Protein 6UI3 (pdb70)

Structure (mmCIF, N/CA/C/O backbone):
data_6UI3
#
_entry.id   6UI3
#
_cell.length_a   44.144
_cell.length_b   89.095
_cell.length_c   91.083
_cell.angle_alpha   90.000
_cell.angle_beta   90.000
_cell.angle_gamma   90.000
#
_symmetry.space_group_name_H-M   'P 21 21 21'
#
loop_
_entity.id
_entity.type
_entity.pdbx_description
1 polymer Cellulase
2 non-polymer 1,2-ETHANEDIOL
3 water water
#
loop_
_atom_site.group_PDB
_atom_site.id
_atom_site.type_symbol
_atom_site.label_atom_id
_atom_site.label_alt_id
_atom_site.label_comp_id
_atom_site.label_asym_id
_atom_site.label_entity_id
_atom_site.label_seq_id
_atom_site.pdbx_PDB_ins_code
_atom_site.Cartn_x
_atom_site.Cartn_y
_atom_site.Cartn_z
_atom_site.occupancy
_atom_site.B_iso_or_equiv
_atom_site.auth_seq_id
_atom_site.auth_comp_id
_atom_site.auth_asym_id
_atom_site.auth_atom_id
_atom_site.pdbx_PDB_model_num
ATOM 1 N N . ASP A 1 4 ? 47.54376 53.86940 0.42553 1.000 41.03123 4 ASP A N 1
ATOM 2 C CA . ASP A 1 4 ? 48.85608 53.35203 0.79473 1.000 39.81498 4 ASP A CA 1
ATOM 3 C C . ASP A 1 4 ? 48.79823 52.60629 2.13168 1.000 34.80034 4 ASP A C 1
ATOM 4 O O . ASP A 1 4 ? 49.45706 51.57862 2.30460 1.000 37.56225 4 ASP A O 1
ATOM 9 N N . TYR A 1 5 ? 48.00469 53.11738 3.07112 1.000 45.93796 5 TYR A N 1
ATOM 10 C CA . TYR A 1 5 ? 47.90120 52.48144 4.37816 1.000 36.17197 5 TYR A CA 1
ATOM 11 C C . TYR A 1 5 ? 47.18500 51.14146 4.26073 1.000 32.82325 5 TYR A C 1
ATOM 12 O O . TYR A 1 5 ? 46.15707 51.02737 3.58492 1.000 33.85811 5 TYR A O 1
ATOM 30 N N . THR A 1 6 ? 47.73638 50.12570 4.91672 1.000 26.79649 6 THR A N 1
ATOM 31 C CA . THR A 1 6 ? 47.05567 48.85576 5.12091 1.000 23.83574 6 THR A CA 1
ATOM 32 C C . THR A 1 6 ? 47.10665 48.53525 6.60512 1.000 21.03864 6 THR A C 1
ATOM 33 O O . THR A 1 6 ? 48.06443 48.88432 7.30434 1.000 20.25447 6 THR A O 1
ATOM 44 N N . HIS A 1 7 ? 46.06567 47.87894 7.09726 1.000 19.06799 7 HIS A N 1
ATOM 45 C CA . HIS A 1 7 ? 45.99573 47.63375 8.52133 1.000 17.39878 7 HIS A CA 1
ATOM 46 C C . HIS A 1 7 ? 47.11956 46.69518 8.95792 1.000 14.39121 7 HIS A C 1
ATOM 47 O O . HIS A 1 7 ? 47.53143 45.80480 8.21097 1.000 15.55187 7 HIS A O 1
ATOM 61 N N . PRO A 1 8 ? 47.64072 46.88224 10.16741 1.000 13.68062 8 PRO A N 1
ATOM 62 C CA . PRO A 1 8 ? 48.72067 46.01079 10.63116 1.000 13.89507 8 PRO A CA 1
ATOM 63 C C . PRO A 1 8 ? 48.20634 44.61950 10.95854 1.000 13.86976 8 PRO A C 1
ATOM 64 O O . PRO A 1 8 ? 47.04948 44.42874 11.36035 1.000 13.40622 8 PRO A O 1
ATOM 75 N N . THR A 1 9 ? 49.11349 43.65393 10.83771 1.000 13.31454 9 THR A N 1
ATOM 76 C CA . THR A 1 9 ? 48.83002 42.25454 11.10859 1.000 13.70170 9 THR A CA 1
ATOM 77 C C . THR A 1 9 ? 49.76164 41.64202 12.14576 1.000 14.13514 9 THR A C 1
ATOM 78 O O . THR A 1 9 ? 49.59779 40.46361 12.47399 1.000 14.20880 9 THR A O 1
ATOM 89 N N . GLU A 1 10 ? 50.71607 42.40291 12.68164 1.000 13.75338 10 GLU A N 1
ATOM 90 C CA . GLU A 1 10 ? 51.75848 41.83896 13.53221 1.000 15.02021 10 GLU A CA 1
ATOM 91 C C . GLU A 1 10 ? 51.17501 41.16667 14.76725 1.000 12.26839 10 GLU A C 1
ATOM 92 O O . GLU A 1 10 ? 50.40625 41.76905 15.51908 1.000 12.16144 10 GLU A O 1
ATOM 104 N N . MET A 1 11 ? 51.61192 39.94487 15.01907 1.000 12.83911 11 MET A N 1
ATOM 105 C CA . MET A 1 11 ? 51.25061 39.21416 16.22893 1.000 12.94946 11 MET A CA 1
ATOM 106 C C . MET A 1 11 ? 52.54976 38.87041 16.94700 1.000 13.96012 11 MET A C 1
ATOM 107 O O . MET A 1 11 ? 53.28789 37.97305 16.52790 1.000 15.51183 11 MET A O 1
ATOM 121 N N . ARG A 1 12 ? 52.84471 39.60185 18.01719 1.000 11.90906 12 ARG A N 1
ATOM 122 C CA . ARG A 1 12 ? 54.05201 39.33200 18.78697 1.000 13.04187 12 ARG A CA 1
ATOM 123 C C . ARG A 1 12 ? 53.92342 38.08490 19.65051 1.000 13.59041 12 ARG A C 1
ATOM 124 O O . ARG A 1 12 ? 54.94665 37.53639 20.07020 1.000 16.00653 12 ARG A O 1
ATOM 145 N N . GLY A 1 13 ? 52.70434 37.63876 19.93856 1.000 11.68992 13 GLY A N 1
ATOM 146 C CA . GLY A 1 13 ? 52.50259 36.52262 20.84299 1.000 13.27313 13 GLY A CA 1
ATOM 147 C C . GLY A 1 13 ? 52.81997 36.84447 22.28823 1.000 12.97614 13 GLY A C 1
ATOM 148 O O . GLY A 1 13 ? 53.26286 35.96586 23.03567 1.000 14.60869 13 GLY A O 1
ATOM 152 N N . LEU A 1 14 ? 52.61374 38.08720 22.69838 1.000 11.72395 14 LEU A N 1
ATOM 153 C CA . LEU A 1 14 ? 52.85701 38.48438 24.08038 1.000 10.53894 14 LEU A CA 1
ATOM 154 C C . LEU A 1 14 ? 51.89312 37.79586 25.03824 1.000 10.13326 14 LEU A C 1
ATOM 155 O O . LEU A 1 14 ? 50.72721 37.56801 24.72268 1.000 10.27465 14 LEU A O 1
ATOM 171 N N . SER A 1 15 ? 52.38379 37.47263 26.22423 1.000 10.31605 15 SER A N 1
ATOM 172 C CA . SER A 1 15 ? 51.49914 37.09426 27.30924 1.000 10.75103 15 SER A CA 1
ATOM 173 C C . SER A 1 15 ? 50.54985 38.25334 27.60909 1.000 10.01377 15 SER A C 1
ATOM 174 O O . SER A 1 15 ? 50.83130 39.42128 27.31579 1.000 9.48535 15 SER A O 1
ATOM 182 N N . ALA A 1 16 ? 49.40872 37.92626 28.21289 1.000 9.58519 16 ALA A N 1
ATOM 183 C CA . ALA A 1 16 ? 48.48184 38.97623 28.62235 1.000 9.19923 16 ALA A CA 1
ATOM 184 C C . ALA A 1 16 ? 49.17105 39.98793 29.52832 1.000 9.40350 16 ALA A C 1
ATOM 185 O O . ALA A 1 16 ? 48.93888 41.19360 29.41372 1.000 9.07095 16 ALA A O 1
ATOM 192 N N . MET A 1 17 ? 50.02978 39.52243 30.43503 1.000 10.06077 17 MET A N 1
ATOM 193 C CA A MET A 1 17 ? 50.72680 40.45671 31.31488 0.590 11.17107 17 MET A CA 1
ATOM 194 C CA B MET A 1 17 ? 50.73065 40.45485 31.31273 0.410 11.35119 17 MET A CA 1
ATOM 195 C C . MET A 1 17 ? 51.60193 41.42232 30.51768 1.000 10.33811 17 MET A C 1
ATOM 196 O O . MET A 1 17 ? 51.61036 42.62598 30.79555 1.000 10.55431 17 MET A O 1
ATOM 223 N N . ASP A 1 18 ? 52.33535 40.91916 29.51273 1.000 10.38161 18 ASP A N 1
ATOM 224 C CA . ASP A 1 18 ? 53.18950 41.80680 28.72195 1.000 10.52612 18 ASP A CA 1
ATOM 225 C C . ASP A 1 18 ? 52.36868 42.75244 27.84785 1.000 11.22996 18 ASP A C 1
ATOM 226 O O . ASP A 1 18 ? 52.74266 43.91463 27.65293 1.000 11.59505 18 ASP A O 1
ATOM 235 N N . LEU A 1 19 ? 51.25736 42.27408 27.29065 1.000 9.22977 19 LEU A N 1
ATOM 236 C CA . LEU A 1 19 ? 50.41383 43.13847 26.46786 1.000 9.00259 19 LEU A CA 1
ATOM 237 C C . LEU A 1 19 ? 49.86025 44.27778 27.31180 1.000 9.56007 19 LEU A C 1
ATOM 238 O O . LEU A 1 19 ? 49.95404 45.45611 26.93730 1.000 9.37399 19 LEU A O 1
ATOM 254 N N . VAL A 1 20 ? 49.29804 43.94418 28.47073 1.000 8.78824 20 VAL A N 1
ATOM 255 C CA . VAL A 1 20 ? 48.71219 44.96774 29.33444 1.000 9.85946 20 VAL A CA 1
ATOM 256 C C . VAL A 1 20 ? 49.77287 45.97292 29.77234 1.000 10.24332 20 VAL A C 1
ATOM 257 O O . VAL A 1 20 ? 49.51063 47.18453 29.82155 1.000 10.68854 20 VAL A O 1
ATOM 270 N N . LYS A 1 21 ? 50.98266 45.49722 30.06994 1.000 10.06306 21 LYS A N 1
ATOM 271 C CA . LYS A 1 21 ? 52.06389 46.39641 30.46024 1.000 12.32623 21 LYS A CA 1
ATOM 272 C C . LYS A 1 21 ? 52.35318 47.42708 29.37709 1.000 13.42530 21 LYS A C 1
ATOM 273 O O . LYS A 1 21 ? 52.76920 48.54981 29.68983 1.000 16.04537 21 LYS A O 1
ATOM 292 N N . ASP A 1 22 ? 52.14410 47.07076 28.10536 1.000 11.82573 22 ASP A N 1
ATOM 293 C CA . ASP A 1 22 ? 52.45592 47.95536 26.98538 1.000 11.22104 22 ASP A CA 1
ATOM 294 C C . ASP A 1 22 ? 51.35437 48.97108 26.68179 1.000 11.57715 22 ASP A C 1
ATOM 295 O O . ASP A 1 22 ? 51.58190 49.86164 25.85590 1.000 12.21881 22 ASP A O 1
ATOM 304 N N . MET A 1 23 ? 50.18709 48.89096 27.33510 1.000 11.03059 23 MET A N 1
ATOM 305 C CA . MET A 1 23 ? 49.03654 49.71252 26.93862 1.000 11.48200 23 MET A CA 1
ATOM 306 C C . MET A 1 23 ? 49.14845 51.17860 27.36260 1.000 12.67049 23 MET A C 1
ATOM 307 O O . MET A 1 23 ? 48.65736 52.06227 26.64737 1.000 13.61817 23 MET A O 1
ATOM 321 N N . LYS A 1 24 ? 49.72134 51.45684 28.51562 1.000 11.67936 24 LYS A N 1
ATOM 322 C CA . LYS A 1 24 ? 50.06033 52.84727 28.99141 1.000 10.66506 24 LYS A CA 1
ATOM 323 C C . LYS A 1 24 ? 48.78441 53.66107 29.25085 1.000 11.46958 24 LYS A C 1
ATOM 324 O O . LYS A 1 24 ? 47.85036 53.14522 29.88203 1.000 14.01254 24 LYS A O 1
ATOM 343 N N . ILE A 1 25 ? 48.72265 54.94695 28.83961 1.000 10.87596 25 ILE A N 1
ATOM 344 C CA A ILE A 1 25 ? 47.62307 55.87985 29.11723 0.520 11.06631 25 ILE A CA 1
ATOM 345 C CA B ILE A 1 25 ? 47.55724 55.75315 29.17603 0.480 11.15492 25 ILE A CA 1
ATOM 346 C C . ILE A 1 25 ? 46.57244 55.76777 28.01737 1.000 9.92977 25 ILE A C 1
ATOM 347 O O . ILE A 1 25 ? 46.93414 55.78671 26.83021 1.000 10.75522 25 ILE A O 1
ATOM 378 N N . GLY A 1 26 ? 45.28964 55.73102 28.37670 1.000 8.56973 26 GLY A N 1
ATOM 379 C CA . GLY A 1 26 ? 44.24108 55.51663 27.40460 1.000 9.07377 26 GLY A CA 1
ATOM 380 C C . GLY A 1 26 ? 43.04356 56.44713 27.52365 1.000 7.28659 26 GLY A C 1
ATOM 381 O O . GLY A 1 26 ? 42.96146 57.31046 28.40610 1.000 7.93394 26 GLY A O 1
ATOM 385 N N . TRP A 1 27 ? 42.09124 56.20547 26.62722 1.000 7.32331 27 TRP A N 1
ATOM 386 C CA . TRP A 1 27 ? 41.02934 57.15748 26.32186 1.000 7.16574 27 TRP A CA 1
ATOM 387 C C . TRP A 1 27 ? 39.89366 56.41590 25.64097 1.000 7.91800 27 TRP A C 1
ATOM 388 O O . TRP A 1 27 ? 40.13215 55.51902 24.82693 1.000 9.06693 27 TRP A O 1
ATOM 409 N N . ASN A 1 28 ? 38.65769 56.75378 26.00129 1.000 7.13848 28 ASN A N 1
ATOM 410 C CA . ASN A 1 28 ? 37.46772 56.20582 25.36419 1.000 6.67660 28 ASN A CA 1
ATOM 411 C C . ASN A 1 28 ? 36.84345 57.22741 24.41627 1.000 6.78894 28 ASN A C 1
ATOM 412 O O . ASN A 1 28 ? 36.63602 58.38970 24.78781 1.000 7.19634 28 ASN A O 1
ATOM 423 N N . LEU A 1 29 ? 36.43680 56.75338 23.23590 1.000 7.22256 29 LEU A N 1
ATOM 424 C CA . LEU A 1 29 ? 35.62628 57.50945 22.27309 1.000 7.36987 29 LEU A CA 1
ATOM 425 C C . LEU A 1 29 ? 34.16199 57.48832 22.72902 1.000 6.97427 29 LEU A C 1
ATOM 426 O O . LEU A 1 29 ? 33.31344 56.76862 22.20843 1.000 7.47577 29 LEU A O 1
ATOM 442 N N . GLY A 1 30 ? 33.88097 58.29841 23.75463 1.000 7.19848 30 GLY A N 1
ATOM 443 C CA . GLY A 1 30 ? 32.59106 58.21776 24.43248 1.000 7.74577 30 GLY A CA 1
ATOM 444 C C . GLY A 1 30 ? 31.47278 58.92054 23.68451 1.000 8.05137 30 GLY A C 1
ATOM 445 O O . GLY A 1 30 ? 31.68391 59.89276 22.95173 1.000 7.76152 30 GLY A O 1
ATOM 449 N N . ASN A 1 31 ? 30.25597 58.43001 23.91573 1.000 7.58781 31 ASN A N 1
ATOM 450 C CA . ASN A 1 31 ? 29.03955 59.00902 23.33602 1.000 8.63860 31 ASN A CA 1
ATOM 451 C C . ASN A 1 31 ? 29.15490 59.14300 21.81686 1.000 8.23420 31 ASN A C 1
ATOM 452 O O . ASN A 1 31 ? 28.81748 60.17116 21.21108 1.000 8.30641 31 ASN A O 1
ATOM 463 N N . THR A 1 32 ? 29.63142 58.07529 21.19318 1.000 7.71756 32 THR A N 1
ATOM 464 C CA . THR A 1 32 ? 29.90997 58.05850 19.75797 1.000 7.77031 32 THR A CA 1
ATOM 465 C C . THR A 1 32 ? 29.24885 56.81391 19.15563 1.000 7.70897 32 THR A C 1
ATOM 466 O O . THR A 1 32 ? 28.03165 56.82246 18.96847 1.000 7.93097 32 THR A O 1
ATOM 477 N N . LEU A 1 33 ? 29.99663 55.73888 18.88086 1.000 7.13567 33 LEU A N 1
ATOM 478 C CA . LEU A 1 33 ? 29.40708 54.57607 18.21683 1.000 7.08864 33 LEU A CA 1
ATOM 479 C C . LEU A 1 33 ? 28.52985 53.71954 19.11447 1.000 7.26986 33 LEU A C 1
ATOM 480 O O . LEU A 1 33 ? 27.90359 52.77800 18.60903 1.000 7.56906 33 LEU A O 1
ATOM 496 N N . GLU A 1 34 ? 28.41294 54.04535 20.40008 1.000 7.08182 34 GLU A N 1
ATOM 497 C CA . GLU A 1 34 ? 27.41653 53.41777 21.25347 1.000 7.26791 34 GLU A CA 1
ATOM 498 C C . GLU A 1 34 ? 26.12827 54.22431 21.36888 1.000 7.80921 34 GLU A C 1
ATOM 499 O O . GLU A 1 34 ? 25.21725 53.79572 22.08599 1.000 8.35890 34 GLU A O 1
ATOM 511 N N . SER A 1 35 ? 26.02600 55.36128 20.68866 1.000 7.86802 35 SER A N 1
ATOM 512 C CA . SER A 1 35 ? 24.85204 56.22039 20.82847 1.000 8.48599 35 SER A CA 1
ATOM 513 C C . SER A 1 35 ? 23.61228 55.59108 20.18979 1.000 9.00005 35 SER A C 1
ATOM 514 O O . SER A 1 35 ? 23.69864 54.81880 19.22869 1.000 9.65131 35 SER A O 1
ATOM 522 N N . VAL A 1 36 ? 22.43553 55.98387 20.68444 1.000 9.80060 36 VAL A N 1
ATOM 523 C CA . VAL A 1 36 ? 21.20081 55.69673 19.95984 1.000 10.72298 36 VAL A CA 1
ATOM 524 C C . VAL A 1 36 ? 21.19606 56.52128 18.68313 1.000 10.64489 36 VAL A C 1
ATOM 525 O O . VAL A 1 36 ? 21.39441 57.73994 18.72474 1.000 11.88227 36 VAL A O 1
ATOM 538 N N . GLY A 1 37 ? 20.97956 55.86651 17.54592 1.000 11.68571 37 GLY A N 1
ATOM 539 C CA . GLY A 1 37 ? 20.92405 56.55768 16.27726 1.000 13.87897 37 GLY A CA 1
ATOM 540 C C . GLY A 1 37 ? 22.23287 56.63938 15.53108 1.000 14.61552 37 GLY A C 1
ATOM 541 O O . GLY A 1 37 ? 22.31305 57.35989 14.53042 1.000 17.95016 37 GLY A O 1
ATOM 545 N N . GLY A 1 38 ? 23.25655 55.93863 15.97248 1.000 11.86392 38 GLY A N 1
ATOM 546 C CA . GLY A 1 38 ? 24.51594 55.93800 15.26892 1.000 11.98970 38 GLY A CA 1
ATOM 547 C C . GLY A 1 38 ? 25.49281 56.95331 15.82133 1.000 10.71584 38 GLY A C 1
ATOM 548 O O . GLY A 1 38 ? 25.27882 57.59681 16.85203 1.000 10.01901 38 GLY A O 1
ATOM 552 N N . GLU A 1 39 ? 26.58398 57.10610 15.07079 1.000 10.69906 39 GLU A N 1
ATOM 553 C CA . GLU A 1 39 ? 27.76641 57.81925 15.53929 1.000 10.33220 39 GLU A CA 1
ATOM 554 C C . GLU A 1 39 ? 27.46612 59.22725 16.03563 1.000 10.98483 39 GLU A C 1
ATOM 555 O O . GLU A 1 39 ? 28.06622 59.68166 17.02021 1.000 10.05789 39 GLU A O 1
ATOM 567 N N . THR A 1 40 ? 26.55150 59.93460 15.37159 1.000 10.51808 40 THR A N 1
ATOM 568 C CA . THR A 1 40 ? 26.21449 61.30939 15.72497 1.000 11.76355 40 THR A CA 1
ATOM 569 C C . THR A 1 40 ? 24.94030 61.41023 16.55278 1.000 12.03482 40 THR A C 1
ATOM 570 O O . THR A 1 40 ? 24.48040 62.52160 16.83673 1.000 12.65879 40 THR A O 1
ATOM 581 N N . GLY A 1 41 ? 24.38379 60.27630 16.97626 1.000 11.26256 41 GLY A N 1
ATOM 582 C CA . GLY A 1 41 ? 23.07319 60.27874 17.59898 1.000 11.79006 41 GLY A CA 1
ATOM 583 C C . GLY A 1 41 ? 23.00220 60.99072 18.93044 1.000 11.68573 41 GLY A C 1
ATOM 584 O O . GLY A 1 41 ? 21.92521 61.43435 19.33841 1.000 13.63431 41 GLY A O 1
ATOM 588 N N . TRP A 1 42 ? 24.11917 61.08926 19.64396 1.000 10.23647 42 TRP A N 1
ATOM 589 C CA . TRP A 1 42 ? 24.16003 61.81027 20.90979 1.000 11.54667 42 TRP A CA 1
ATOM 590 C C . TRP A 1 42 ? 24.89663 63.14314 20.76783 1.000 12.58692 42 TRP A C 1
ATOM 591 O O . TRP A 1 42 ? 25.38312 63.70118 21.75746 1.000 13.54999 42 TRP A O 1
ATOM 612 N N . GLY A 1 43 ? 24.96920 63.67238 19.54787 1.000 12.18968 43 GLY A N 1
ATOM 613 C CA . GLY A 1 43 ? 25.41499 65.03367 19.31529 1.000 13.32548 43 GLY A CA 1
ATOM 614 C C . GLY A 1 43 ? 26.89254 65.21078 19.04486 1.000 12.34534 43 GLY A C 1
ATOM 615 O O . GLY A 1 43 ? 27.33145 66.35092 18.82889 1.000 13.77280 43 GLY A O 1
ATOM 619 N N . ASN A 1 44 ? 27.67347 64.13896 19.01967 1.000 10.16086 44 ASN A N 1
ATOM 620 C CA . ASN A 1 44 ? 29.09057 64.27602 18.72073 1.000 10.40315 44 ASN A CA 1
ATOM 621 C C . ASN A 1 44 ? 29.32593 64.23694 17.21963 1.000 11.06185 44 ASN A C 1
ATOM 622 O O . ASN A 1 44 ? 28.50286 63.71085 16.46064 1.000 12.06143 44 ASN A O 1
ATOM 633 N N . PRO A 1 45 ? 30.42915 64.82360 16.76066 1.000 10.62058 45 PRO A N 1
ATOM 634 C CA . PRO A 1 45 ? 30.72213 64.84461 15.32575 1.000 11.68595 45 PRO A CA 1
ATOM 635 C C . PRO A 1 45 ? 31.20395 63.49001 14.83882 1.000 11.41796 45 PRO A C 1
ATOM 636 O O . PRO A 1 45 ? 31.57396 62.60661 15.61478 1.000 11.80929 45 PRO A O 1
ATOM 647 N N . VAL A 1 46 ? 31.18792 63.32923 13.51539 1.000 11.41061 46 VAL A N 1
ATOM 648 C CA . VAL A 1 46 ? 31.80181 62.15979 12.90758 1.000 11.97978 46 VAL A CA 1
ATOM 649 C C . VAL A 1 46 ? 33.27959 62.13686 13.27109 1.000 10.11547 46 VAL A C 1
ATOM 650 O O . VAL A 1 46 ? 33.98126 63.14586 13.17654 1.000 11.44154 46 VAL A O 1
ATOM 663 N N . THR A 1 47 ? 33.75802 60.98499 13.70761 1.000 9.49627 47 THR A N 1
ATOM 664 C CA . THR A 1 47 ? 35.14493 60.84094 14.13741 1.000 9.07239 47 THR A CA 1
ATOM 665 C C . THR A 1 47 ? 36.09761 60.89995 12.94442 1.000 9.53549 47 THR A C 1
ATOM 666 O O . THR A 1 47 ? 35.78844 60.40923 11.85677 1.000 10.18013 47 THR A O 1
ATOM 677 N N . THR A 1 48 ? 37.28359 61.48042 13.16151 1.000 9.46111 48 THR A N 1
ATOM 678 C CA . THR A 1 48 ? 38.30628 61.59273 12.12235 1.000 9.94268 48 THR A CA 1
ATOM 679 C C . THR A 1 48 ? 39.65167 61.07779 12.61781 1.000 10.40143 48 THR A C 1
ATOM 680 O O . THR A 1 48 ? 39.93359 61.05029 13.82112 1.000 10.57304 48 THR A O 1
ATOM 691 N N . LYS A 1 49 ? 40.51669 60.72610 11.66542 1.000 10.33350 49 LYS A N 1
ATOM 692 C CA . LYS A 1 49 ? 41.87015 60.32979 12.02912 1.000 10.81797 49 LYS A CA 1
ATOM 693 C C . LYS A 1 49 ? 42.60244 61.45164 12.76051 1.000 10.43131 49 LYS A C 1
ATOM 694 O O . LYS A 1 49 ? 43.37302 61.19115 13.68985 1.000 10.34066 49 LYS A O 1
ATOM 713 N N . LYS A 1 50 ? 42.38574 62.70602 12.34936 1.000 10.76368 50 LYS A N 1
ATOM 714 C CA . LYS A 1 50 ? 43.06830 63.82331 12.99749 1.000 10.60820 50 LYS A CA 1
ATOM 715 C C . LYS A 1 50 ? 42.78953 63.86555 14.49661 1.000 10.12370 50 LYS A C 1
ATOM 716 O O . LYS A 1 50 ? 43.65581 64.27993 15.27629 1.000 10.54036 50 LYS A O 1
ATOM 735 N N . MET A 1 51 ? 41.59853 63.45365 14.93110 1.000 9.22098 51 MET A N 1
ATOM 736 C CA . MET A 1 51 ? 41.33431 63.39167 16.36932 1.000 9.48956 51 MET A CA 1
ATOM 737 C C . MET A 1 51 ? 42.28972 62.42984 17.06237 1.000 9.87859 51 MET A C 1
ATOM 738 O O . MET A 1 51 ? 42.81561 62.72947 18.14153 1.000 10.16386 51 MET A O 1
ATOM 752 N N A PHE A 1 52 ? 42.51786 61.26554 16.45018 0.580 9.42721 52 PHE A N 1
ATOM 753 N N B PHE A 1 52 ? 42.53116 61.26654 16.46425 0.420 9.48288 52 PHE A N 1
ATOM 754 C CA A PHE A 1 52 ? 43.43127 60.27651 17.00422 0.580 9.71624 52 PHE A CA 1
ATOM 755 C CA B PHE A 1 52 ? 43.44003 60.31635 17.08893 0.420 9.72554 52 PHE A CA 1
ATOM 756 C C A PHE A 1 52 ? 44.87624 60.74682 16.90879 0.580 9.88615 52 PHE A C 1
ATOM 757 C C B PHE A 1 52 ? 44.89863 60.72573 16.90657 0.420 9.92026 52 PHE A C 1
ATOM 758 O O A PHE A 1 52 ? 45.66211 60.51851 17.83265 0.580 10.22300 52 PHE A O 1
ATOM 759 O O B PHE A 1 52 ? 45.71976 60.42994 17.77781 0.420 10.34613 52 PHE A O 1
ATOM 792 N N . ASP A 1 53 ? 45.24114 61.41041 15.80657 1.000 9.29616 53 ASP A N 1
ATOM 793 C CA . ASP A 1 53 ? 46.57013 62.00249 15.69510 1.000 10.22061 53 ASP A CA 1
ATOM 794 C C . ASP A 1 53 ? 46.82922 62.93480 16.87261 1.000 10.57647 53 ASP A C 1
ATOM 795 O O . ASP A 1 53 ? 47.93533 62.97182 17.42947 1.000 10.87864 53 ASP A O 1
ATOM 804 N N . THR A 1 54 ? 45.82210 63.73225 17.23393 1.000 10.29611 54 THR A N 1
ATOM 805 C CA . THR A 1 54 ? 45.95757 64.68947 18.32628 1.000 10.47000 54 THR A CA 1
ATOM 806 C C . THR A 1 54 ? 46.13709 63.97297 19.65896 1.000 9.27843 54 THR A C 1
ATOM 807 O O . THR A 1 54 ? 46.96641 64.37092 20.48454 1.000 9.96086 54 THR A O 1
ATOM 818 N N . LEU A 1 55 ? 45.37695 62.90005 19.88010 1.000 9.31417 55 LEU A N 1
ATOM 819 C CA . LEU A 1 55 ? 45.53389 62.11283 21.10232 1.000 9.08906 55 LEU A CA 1
ATOM 820 C C . LEU A 1 55 ? 46.92182 61.48855 21.18449 1.000 9.50329 55 LEU A C 1
ATOM 821 O O . LEU A 1 55 ? 47.55570 61.49956 22.24668 1.000 9.87703 55 LEU A O 1
ATOM 837 N N . LYS A 1 56 ? 47.39852 60.91919 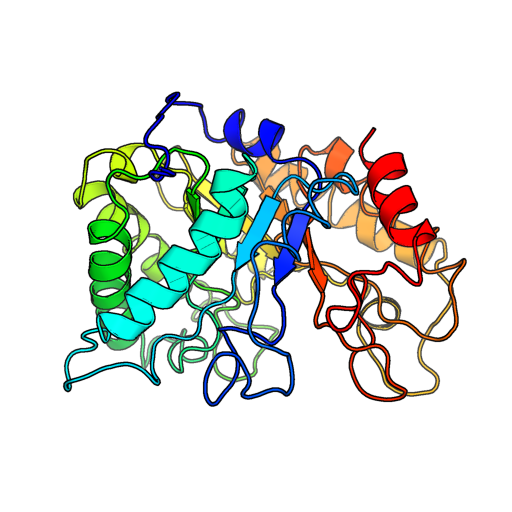20.07461 1.000 10.25065 56 LYS A N 1
ATOM 838 C CA A LYS A 1 56 ? 48.72795 60.32095 20.06896 0.560 11.08644 56 LYS A CA 1
ATOM 839 C CA B LYS A 1 56 ? 48.73124 60.32549 20.04959 0.440 11.06874 56 LYS A CA 1
ATOM 840 C C . LYS A 1 56 ? 49.78896 61.36159 20.40537 1.000 10.98178 56 LYS A C 1
ATOM 841 O O . LYS A 1 56 ? 50.69169 61.10581 21.21207 1.000 11.80570 56 LYS A O 1
ATOM 878 N N . ALA A 1 57 ? 49.70206 62.54948 19.80059 1.000 11.04026 57 ALA A N 1
ATOM 879 C CA . ALA A 1 57 ? 50.71507 63.57347 20.05721 1.000 11.80703 57 ALA A CA 1
ATOM 880 C C . ALA A 1 57 ? 50.68630 64.03526 21.50950 1.000 11.33748 57 ALA A C 1
ATOM 881 O O . ALA A 1 57 ? 51.71284 64.47555 22.04531 1.000 13.71948 57 ALA A O 1
ATOM 888 N N . ALA A 1 58 ? 49.52410 63.95719 22.15487 1.000 11.63863 58 ALA A N 1
ATOM 889 C CA . ALA A 1 58 ? 49.36903 64.34707 23.54972 1.000 12.32407 58 ALA A CA 1
ATOM 890 C C . ALA A 1 58 ? 49.84522 63.28364 24.52951 1.000 12.45902 58 ALA A C 1
ATOM 891 O O . ALA A 1 58 ? 49.92495 63.56356 25.72655 1.000 13.33656 58 ALA A O 1
ATOM 898 N N . GLY A 1 59 ? 50.16695 62.08274 24.05669 1.000 11.75296 59 GLY A N 1
ATOM 899 C CA . GLY A 1 59 ? 50.73303 61.04780 24.90065 1.000 11.57134 59 GLY A CA 1
ATOM 900 C C . GLY A 1 59 ? 49.84515 59.85342 25.17185 1.000 10.68707 59 GLY A C 1
ATOM 901 O O . GLY A 1 59 ? 50.24534 58.97841 25.95304 1.000 11.66244 59 GLY A O 1
ATOM 905 N N . PHE A 1 60 ? 48.66033 59.78459 24.58665 1.000 9.40611 60 PHE A N 1
ATOM 906 C CA . PHE A 1 60 ? 47.82087 58.60016 24.73335 1.000 9.66128 60 PHE A CA 1
ATOM 907 C C . PHE A 1 60 ? 48.31648 57.47046 23.83607 1.000 9.62553 60 PHE A C 1
ATOM 908 O O . PHE A 1 60 ? 48.82264 57.70199 22.73082 1.000 10.02989 60 PHE A O 1
ATOM 925 N N . ASN A 1 61 ? 48.11869 56.23323 24.29978 1.000 8.76330 61 ASN A N 1
ATOM 926 C CA . ASN A 1 61 ? 48.58731 55.04912 23.60093 1.000 8.80833 61 ASN A CA 1
ATOM 927 C C . ASN A 1 61 ? 47.50453 54.02275 23.32045 1.000 9.22658 61 ASN A C 1
ATOM 928 O O . ASN A 1 61 ? 47.77385 53.05547 22.59246 1.000 9.21961 61 ASN A O 1
ATOM 939 N N . THR A 1 62 ? 46.31144 54.17071 23.90282 1.000 8.41240 62 THR A N 1
ATOM 940 C CA . THR A 1 62 ? 45.22967 53.20102 23.79728 1.000 8.13281 62 THR A CA 1
ATOM 941 C C . THR A 1 62 ? 43.90711 53.94060 23.64974 1.000 8.17518 62 THR A C 1
ATOM 942 O O . THR A 1 62 ? 43.64655 54.89657 24.39843 1.000 8.66745 62 THR A O 1
ATOM 953 N N . VAL A 1 63 ? 43.07094 53.49978 22.71084 1.000 7.45448 63 VAL A N 1
ATOM 954 C CA . VAL A 1 63 ? 41.72758 54.03760 22.53504 1.000 8.03896 63 VAL A CA 1
ATOM 955 C C . VAL A 1 63 ? 40.71130 52.90461 22.59616 1.000 7.81835 63 VAL A C 1
ATOM 956 O O . VAL A 1 63 ? 40.79227 51.93453 21.82955 1.000 8.51404 63 VAL A O 1
ATOM 969 N N . ARG A 1 64 ? 39.72723 53.04691 23.47072 1.000 6.97564 64 ARG A N 1
ATOM 970 C CA . ARG A 1 64 ? 38.57573 52.15050 23.52122 1.000 6.72357 64 ARG A CA 1
ATOM 971 C C . ARG A 1 64 ? 37.43433 52.75086 22.72038 1.000 6.44172 64 ARG A C 1
ATOM 972 O O . ARG A 1 64 ? 37.18293 53.96667 22.80130 1.000 6.81135 64 ARG A O 1
ATOM 993 N N . ILE A 1 65 ? 36.79753 51.91021 21.91338 1.000 6.94343 65 ILE A N 1
ATOM 994 C CA . ILE A 1 65 ? 35.77202 52.31411 20.96041 1.000 6.71715 65 ILE A CA 1
ATOM 995 C C . ILE A 1 65 ? 34.46496 51.60845 21.31410 1.000 6.84397 65 ILE A C 1
ATOM 996 O O . ILE A 1 65 ? 34.21023 50.48127 20.85045 1.000 7.01764 65 ILE A O 1
ATOM 1012 N N . PRO A 1 66 ? 33.63278 52.22955 22.15382 1.000 6.40112 66 PRO A N 1
ATOM 1013 C CA . PRO A 1 66 ? 32.28820 51.69968 22.42281 1.000 6.79066 66 PRO A CA 1
ATOM 1014 C C . PRO A 1 66 ? 31.49486 51.53495 21.13726 1.000 6.23015 66 PRO A C 1
ATOM 1015 O O . PRO A 1 66 ? 31.40581 52.46508 20.34132 1.000 7.25891 66 PRO A O 1
ATOM 1026 N N . VAL A 1 67 ? 30.87021 50.36384 20.95653 1.000 6.43399 67 VAL A N 1
ATOM 1027 C CA . VAL A 1 67 ? 30.04424 50.12235 19.77450 1.000 6.76518 67 VAL A CA 1
ATOM 1028 C C . VAL A 1 67 ? 28.73809 49.43757 20.16572 1.000 6.55543 67 VAL A C 1
ATOM 1029 O O . VAL A 1 67 ? 28.75061 48.33920 20.73859 1.000 6.58363 67 VAL A O 1
ATOM 1042 N N . ARG A 1 68 ? 27.61216 50.07990 19.84020 1.000 6.86294 68 ARG A N 1
ATOM 1043 C CA . ARG A 1 68 ? 26.28668 49.46466 19.87237 1.000 6.56044 68 ARG A CA 1
ATOM 1044 C C . ARG A 1 68 ? 26.04094 48.85501 18.49712 1.000 6.61228 68 ARG A C 1
ATOM 1045 O O . ARG A 1 68 ? 26.22018 49.53796 17.49077 1.000 6.83112 68 ARG A O 1
ATOM 1066 N N . TRP A 1 69 ? 25.64114 47.57951 18.44774 1.000 6.94453 69 TRP A N 1
ATOM 1067 C CA . TRP A 1 69 ? 25.49419 46.87540 17.17872 1.000 7.02790 69 TRP A CA 1
ATOM 1068 C C . TRP A 1 69 ? 24.05843 46.63601 16.74372 1.000 7.61632 69 TRP A C 1
ATOM 1069 O O . TRP A 1 69 ? 23.81707 46.42971 15.54385 1.000 7.49098 69 TRP A O 1
ATOM 1090 N N . ASP A 1 70 ? 23.10592 46.64295 17.67297 1.000 7.49894 70 ASP A N 1
ATOM 1091 C CA . ASP A 1 7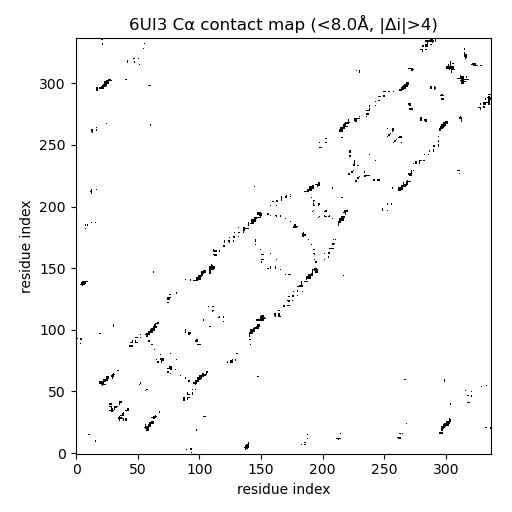0 ? 21.77260 46.11491 17.40238 1.000 8.29888 70 ASP A CA 1
ATOM 1092 C C . ASP A 1 70 ? 20.80649 47.11018 16.77122 1.000 8.78828 70 ASP A C 1
ATOM 1093 O O . ASP A 1 70 ? 19.63003 46.77708 16.60748 1.000 9.95895 70 ASP A O 1
ATOM 1102 N N . GLU A 1 71 ? 21.27372 48.27571 16.33536 1.000 7.80671 71 GLU A N 1
ATOM 1103 C CA . GLU A 1 71 ? 20.51186 49.10644 15.40749 1.000 8.47584 71 GLU A CA 1
ATOM 1104 C C . GLU A 1 71 ? 20.96277 48.88223 13.97519 1.000 8.93498 71 GLU A C 1
ATOM 1105 O O . GLU A 1 71 ? 20.41877 49.51194 13.05874 1.000 10.59010 71 GLU A O 1
ATOM 1117 N N . ASN A 1 72 ? 21.92006 47.97529 13.75968 1.000 7.95221 72 ASN A N 1
ATOM 1118 C CA . ASN A 1 72 ? 22.49211 47.71551 12.44337 1.000 8.10094 72 ASN A CA 1
ATOM 1119 C C . ASN A 1 72 ? 22.42560 46.250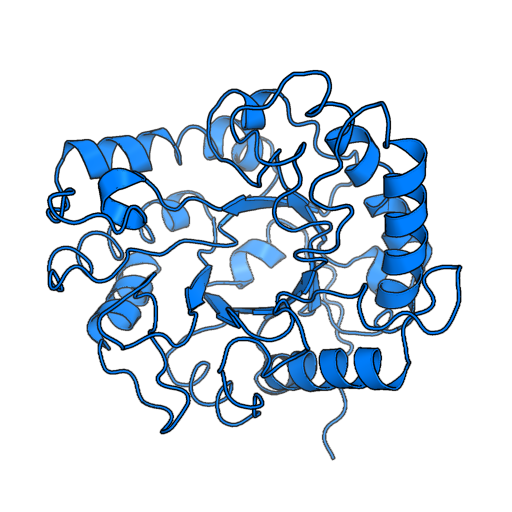46 12.04865 1.000 8.43241 72 ASN A C 1
ATOM 1120 O O . ASN A 1 72 ? 23.25980 45.76278 11.26577 1.000 10.34612 72 ASN A O 1
ATOM 1131 N N . TYR A 1 73 ? 21.41861 45.54008 12.52440 1.000 8.64532 73 TYR A N 1
ATOM 1132 C CA . TYR A 1 73 ? 21.15454 44.18796 12.04854 1.000 9.21034 73 TYR A CA 1
ATOM 1133 C C . TYR A 1 73 ? 20.29387 44.25957 10.79093 1.000 10.59742 73 TYR A C 1
ATOM 1134 O O . TYR A 1 73 ? 19.29096 44.97649 10.74802 1.000 12.69313 73 TYR A O 1
ATOM 1152 N N . ILE A 1 74 ? 20.65898 43.47248 9.77933 1.000 9.65838 74 ILE A N 1
ATOM 1153 C CA . ILE A 1 74 ? 19.98813 43.53385 8.47701 1.000 10.01943 74 ILE A CA 1
ATOM 1154 C C . ILE A 1 74 ? 18.96017 42.43274 8.27777 1.000 10.62442 74 ILE A C 1
ATOM 1155 O O . ILE A 1 74 ? 18.31571 42.38418 7.22207 1.000 12.29633 74 ILE A O 1
ATOM 1171 N N . ASP A 1 75 ? 18.81609 41.52665 9.23119 1.000 10.62049 75 ASP A N 1
ATOM 1172 C CA . ASP A 1 75 ? 17.87634 40.42341 9.14688 1.000 10.90825 75 ASP A CA 1
ATOM 1173 C C . ASP A 1 75 ? 17.42627 40.12571 10.56748 1.000 12.10739 75 ASP A C 1
ATOM 1174 O O . ASP A 1 75 ? 17.65848 40.92155 11.48553 1.000 13.66907 75 ASP A O 1
ATOM 1183 N N . ALA A 1 76 ? 16.81065 38.97330 10.76152 1.000 13.85487 76 ALA A N 1
ATOM 1184 C CA . ALA A 1 76 ? 16.28787 38.60487 12.06543 1.000 14.80053 76 ALA A CA 1
ATOM 1185 C C . ALA A 1 76 ? 17.24651 37.73410 12.86257 1.000 14.43353 76 ALA A C 1
ATOM 1186 O O . ALA A 1 76 ? 16.87148 37.24756 13.93807 1.000 16.62649 76 ALA A O 1
ATOM 1193 N N A ASN A 1 77 ? 18.46621 37.51047 12.38112 0.610 11.52544 77 ASN A N 1
ATOM 1194 N N B ASN A 1 77 ? 18.47869 37.55783 12.37282 0.390 11.71778 77 ASN A N 1
ATOM 1195 C CA A ASN A 1 77 ? 19.40803 36.65452 13.09055 0.610 11.73674 77 ASN A CA 1
ATOM 1196 C CA B ASN A 1 77 ? 19.45623 36.64727 12.95849 0.390 11.73338 77 ASN A CA 1
ATOM 1197 C C A ASN A 1 77 ? 20.72469 37.36343 13.38608 0.610 10.18453 77 ASN A C 1
ATOM 1198 C C B ASN A 1 77 ? 20.72996 37.36161 13.39266 0.390 10.24881 77 ASN A C 1
ATOM 1199 O O A ASN A 1 77 ? 21.79560 36.75817 13.36920 0.610 10.14739 77 ASN A O 1
ATOM 1200 O O B ASN A 1 77 ? 21.79249 36.73695 13.46993 0.390 10.08899 77 ASN A O 1
ATOM 1221 N N . TYR A 1 78 ? 20.64916 38.65845 13.67656 1.000 8.87762 78 TYR A N 1
ATOM 1222 C CA . TYR A 1 78 ? 21.76572 39.43501 14.18900 1.000 7.71726 78 TYR A CA 1
ATOM 1223 C C . TYR A 1 78 ? 22.88315 39.62732 13.16747 1.000 8.16840 78 TYR A C 1
ATOM 1224 O O . TYR A 1 78 ? 24.02089 39.88074 13.55374 1.000 8.23477 78 TYR A O 1
ATOM 1243 N N . THR A 1 79 ? 22.59090 39.54747 11.87113 1.000 8.27037 79 THR A N 1
ATOM 1244 C CA . THR A 1 79 ? 23.62004 39.80920 10.86695 1.000 8.09390 79 THR A CA 1
ATOM 1245 C C . THR A 1 79 ? 23.91425 41.30154 10.82290 1.000 8.16100 79 THR A C 1
ATOM 1246 O O . THR A 1 79 ? 23.01141 42.10886 10.60501 1.000 8.25089 79 THR A O 1
ATOM 1257 N N . ILE A 1 80 ? 25.17403 41.67037 10.99449 1.000 8.02046 80 ILE A N 1
ATOM 1258 C CA . ILE A 1 80 ? 25.57700 43.06945 11.03788 1.000 7.72750 80 ILE A CA 1
ATOM 1259 C C . ILE A 1 80 ? 25.74415 43.61115 9.62245 1.000 8.18403 80 ILE A C 1
ATOM 1260 O O . ILE A 1 80 ? 26.38278 42.98871 8.77076 1.000 9.31769 80 ILE A O 1
ATOM 1276 N N . ASP A 1 81 ? 25.20146 44.78279 9.38341 1.000 7.65495 81 ASP A N 1
ATOM 1277 C CA . ASP A 1 81 ? 25.37111 45.46233 8.10120 1.000 8.22098 81 ASP A CA 1
ATOM 1278 C C . ASP A 1 81 ? 26.84532 45.62622 7.77739 1.000 7.86902 81 ASP A C 1
ATOM 1279 O O . ASP A 1 81 ? 27.57049 46.25750 8.55933 1.000 8.16820 81 ASP A O 1
ATOM 1288 N N . PRO A 1 82 ? 27.32646 45.12499 6.63739 1.000 8.43694 82 PRO A N 1
ATOM 1289 C CA . PRO A 1 82 ? 28.73750 45.34548 6.26853 1.000 8.62591 82 PRO A CA 1
ATOM 1290 C C . PRO A 1 82 ? 29.16372 46.80225 6.28401 1.000 8.66242 82 PRO A C 1
ATOM 1291 O O . PRO A 1 82 ? 30.33289 47.09694 6.55937 1.000 8.62393 82 PRO A O 1
ATOM 1302 N N . ALA A 1 83 ? 28.26000 47.72897 5.97186 1.000 8.69980 83 ALA A N 1
ATOM 1303 C CA . ALA A 1 83 ? 28.63080 49.13858 5.98740 1.000 9.04192 83 ALA A CA 1
ATOM 1304 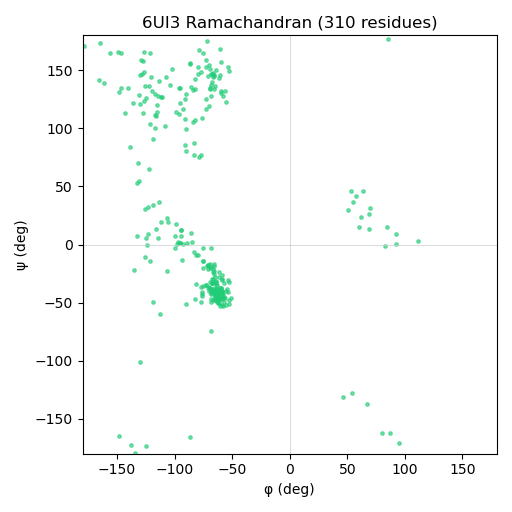C C . ALA A 1 83 ? 28.92195 49.63015 7.39815 1.000 8.82855 83 ALA A C 1
ATOM 1305 O O . ALA A 1 83 ? 29.79626 50.47803 7.59761 1.000 9.84860 83 ALA A O 1
ATOM 1312 N N . TYR A 1 84 ? 28.22182 49.09830 8.39331 1.000 8.27180 84 TYR A N 1
ATOM 1313 C CA . TYR A 1 84 ? 28.47414 49.49476 9.77344 1.000 8.25701 84 TYR A CA 1
ATOM 1314 C C . TYR A 1 84 ? 29.75099 48.84768 10.29653 1.000 8.23155 84 TYR A C 1
ATOM 1315 O O . TYR A 1 84 ? 30.57068 49.51286 10.94412 1.000 8.62456 84 TYR A O 1
ATOM 1333 N N . MET A 1 85 ? 29.93457 47.55537 10.01321 1.000 8.38763 85 MET A N 1
ATOM 1334 C CA . MET A 1 85 ? 31.19450 46.89286 10.33647 1.000 7.80247 85 MET A CA 1
ATOM 1335 C C . MET A 1 85 ? 32.36642 47.66071 9.74111 1.000 8.70322 85 MET A C 1
ATOM 1336 O O . MET A 1 85 ? 33.40415 47.82713 10.39384 1.000 8.85057 85 MET A O 1
ATOM 1350 N N . ALA A 1 86 ? 32.20816 48.15099 8.50138 1.000 8.62480 86 ALA A N 1
ATOM 1351 C CA . ALA A 1 86 ? 33.28196 48.88573 7.83775 1.000 9.11431 86 ALA A CA 1
ATOM 1352 C C . ALA A 1 86 ? 33.57793 50.19611 8.55067 1.000 8.87093 86 ALA A C 1
ATOM 1353 O O . ALA A 1 86 ? 34.73642 50.61196 8.62605 1.000 9.00811 86 ALA A O 1
ATOM 1360 N N . ARG A 1 87 ? 32.55166 50.87212 9.06674 1.000 8.69404 87 ARG A N 1
ATOM 1361 C CA . ARG A 1 87 ? 32.79896 52.10591 9.80817 1.000 8.19433 87 ARG A CA 1
ATOM 1362 C C . ARG A 1 87 ? 33.57995 51.82548 11.08571 1.000 8.41234 87 ARG A C 1
ATOM 1363 O O . ARG A 1 87 ? 34.52324 52.54771 11.42111 1.000 8.38523 87 ARG A O 1
ATOM 1384 N N . VAL A 1 88 ? 33.19189 50.79193 11.82592 1.000 8.31594 88 VAL A N 1
ATOM 1385 C CA . VAL A 1 88 ? 33.93402 50.41762 13.02608 1.000 8.29189 88 VAL A CA 1
ATOM 1386 C C . VAL A 1 88 ? 35.39026 50.14515 12.66551 1.000 8.21695 88 VAL A C 1
ATOM 1387 O O . VAL A 1 88 ? 36.31184 50.61221 13.34213 1.000 8.27838 88 VAL A O 1
ATOM 1400 N N . GLU A 1 89 ? 35.61240 49.39506 11.57941 1.000 8.24153 89 GLU A N 1
ATOM 1401 C CA . GLU A 1 89 ? 36.96940 49.10197 11.12723 1.000 9.06031 89 GLU A CA 1
ATOM 1402 C C . GLU A 1 89 ? 37.74439 50.37225 10.77358 1.000 9.20263 89 GLU A C 1
ATOM 1403 O O . GLU A 1 89 ? 38.93281 50.48569 11.08674 1.000 9.04707 89 GLU A O 1
ATOM 1415 N N . THR A 1 90 ? 37.09273 51.33500 10.11533 1.000 8.74465 90 THR A N 1
ATOM 1416 C CA . THR A 1 90 ? 37.75462 52.59559 9.78399 1.000 9.57926 90 THR A CA 1
ATOM 1417 C C . THR A 1 90 ? 38.22494 53.31042 11.04342 1.000 9.15297 90 THR A C 1
ATOM 1418 O O . THR A 1 90 ? 39.35267 53.82417 11.09266 1.000 9.15471 90 THR A O 1
ATOM 1429 N N . VAL A 1 91 ? 37.37570 53.34958 12.07267 1.000 8.37194 91 VAL A N 1
ATOM 1430 C CA . VAL A 1 91 ? 37.74725 54.00482 13.32869 1.000 7.92470 91 VAL A CA 1
ATOM 1431 C C . VAL A 1 91 ? 38.84975 53.23333 14.05159 1.000 8.63782 91 VAL A C 1
ATOM 1432 O O . VAL A 1 91 ? 39.79628 53.83944 14.56787 1.000 8.85480 91 VAL A O 1
ATOM 1445 N N . VAL A 1 92 ? 38.77153 51.89794 14.07854 1.000 8.29679 92 VAL A N 1
ATOM 1446 C CA . VAL A 1 92 ? 39.87160 51.08932 14.60811 1.000 8.61953 92 VAL A CA 1
ATOM 1447 C C . VAL A 1 92 ? 41.17810 51.51652 13.95766 1.000 9.08453 92 VAL A C 1
ATOM 1448 O O . VAL A 1 92 ? 42.20521 51.69146 14.62596 1.000 9.70189 92 VAL A O 1
ATOM 1461 N N . ASN A 1 93 ? 41.15375 51.68166 12.63310 1.000 9.40992 93 ASN A N 1
ATOM 1462 C CA . ASN A 1 93 ? 42.36967 52.01682 11.90619 1.000 9.44378 93 ASN A CA 1
ATOM 1463 C C . ASN A 1 93 ? 42.85367 53.43757 12.14527 1.000 9.48253 93 ASN A C 1
ATOM 1464 O O . ASN A 1 93 ? 44.03793 53.69515 11.93002 1.000 10.31923 93 ASN A O 1
ATOM 1475 N N . TYR A 1 94 ? 42.00163 54.36034 12.59743 1.000 9.55727 94 TYR A N 1
ATOM 1476 C CA . TYR A 1 94 ? 42.52401 55.65237 13.03038 1.000 9.60125 94 TYR A CA 1
ATOM 1477 C C . TYR A 1 94 ? 43.51044 55.46333 14.17925 1.000 9.55180 94 TYR A C 1
ATOM 1478 O O . TYR A 1 94 ? 44.51465 56.18036 14.28136 1.000 11.17009 94 TYR A O 1
ATOM 1496 N N . ALA A 1 95 ? 43.21786 54.50831 15.07236 1.000 9.26245 95 ALA A N 1
ATOM 1497 C CA . ALA A 1 95 ? 44.10847 54.19912 16.18394 1.000 9.27825 95 ALA A CA 1
ATOM 1498 C C . ALA A 1 95 ? 45.30183 53.37984 15.71912 1.000 9.42748 95 ALA A C 1
ATOM 1499 O O . ALA A 1 95 ? 46.44860 53.71336 16.02043 1.000 9.89051 95 ALA A O 1
ATOM 1506 N N . LEU A 1 96 ? 45.05144 52.31096 14.96930 1.000 9.20744 96 LEU A N 1
ATOM 1507 C CA . LEU A 1 96 ? 46.14873 51.42895 14.60742 1.000 10.40526 96 LEU A CA 1
ATOM 1508 C C . LEU A 1 96 ? 47.15752 52.12320 13.69404 1.000 12.41328 96 LEU A C 1
ATOM 1509 O O . LEU A 1 96 ? 48.35276 51.81615 13.75862 1.000 13.01504 96 LEU A O 1
ATOM 1525 N N . ALA A 1 97 ? 46.70515 53.05599 12.83880 1.000 11.45768 97 ALA A N 1
ATOM 1526 C CA . ALA A 1 97 ? 47.62515 53.78740 11.96931 1.000 12.54937 97 ALA A CA 1
ATOM 1527 C C . ALA A 1 97 ? 48.54891 54.69060 12.77180 1.000 12.69103 97 ALA A C 1
ATOM 1528 O O . ALA A 1 97 ? 49.60846 55.08215 12.26683 1.000 14.08017 97 ALA A O 1
ATOM 1535 N N . ASN A 1 98 ? 48.16528 55.03615 14.00161 1.000 10.98246 98 ASN A N 1
ATOM 1536 C CA . ASN A 1 98 ? 48.99310 55.77341 14.94184 1.000 11.55803 98 ASN A CA 1
ATOM 1537 C C . ASN A 1 98 ? 49.75187 54.85174 15.90120 1.000 11.22704 98 ASN A C 1
ATOM 1538 O O . ASN A 1 98 ? 50.29632 55.33191 16.89439 1.000 13.22966 98 ASN A O 1
ATOM 1549 N N . ASP A 1 99 ? 49.77847 53.55032 15.61890 1.000 11.65493 99 ASP A N 1
ATOM 1550 C CA . ASP A 1 99 ? 50.41067 52.54280 16.47604 1.000 13.53752 99 ASP A CA 1
ATOM 1551 C C . ASP A 1 99 ? 49.87401 52.57219 17.90743 1.000 12.29370 99 ASP A C 1
ATOM 1552 O O . ASP A 1 99 ? 50.60611 52.30998 18.86847 1.000 14.79065 99 ASP A O 1
ATOM 1561 N N . MET A 1 100 ? 48.57978 52.83779 18.04434 1.000 9.65048 100 MET A N 1
ATOM 1562 C CA . MET A 1 100 ? 47.87164 52.81253 19.31404 1.000 9.40323 100 MET A CA 1
ATOM 1563 C C . MET A 1 100 ? 47.07837 51.52325 19.42102 1.000 9.15734 100 MET A C 1
ATOM 1564 O O . MET A 1 100 ? 46.61880 50.97309 18.41795 1.000 11.20704 100 MET A O 1
ATOM 1578 N N . TYR A 1 101 ? 46.87548 51.05958 20.65210 1.000 8.61726 101 TYR A N 1
ATOM 1579 C CA . TYR A 1 101 ? 45.92839 49.98704 20.91096 1.000 8.45276 101 TYR A CA 1
ATOM 1580 C C . TYR A 1 101 ? 44.51429 50.48172 20.63975 1.000 7.64187 101 TYR A C 1
ATOM 1581 O O . TYR A 1 101 ? 44.18556 51.65808 20.84655 1.000 8.86789 101 TYR A O 1
ATOM 1599 N N . ALA A 1 102 ? 43.67217 49.56756 20.16482 1.000 7.75614 102 ALA A N 1
ATOM 1600 C CA . ALA A 1 102 ? 42.26021 49.81752 19.91321 1.000 7.77544 102 ALA A CA 1
ATOM 1601 C C . ALA A 1 102 ? 41.45296 48.70175 20.54695 1.000 8.04789 102 ALA A C 1
ATOM 1602 O O . ALA A 1 102 ? 41.73686 47.52243 20.30742 1.000 8.95082 102 ALA A O 1
ATOM 1609 N N . ILE A 1 103 ? 40.44413 49.05715 21.34168 1.000 6.96896 103 ILE A N 1
ATOM 1610 C CA . ILE A 1 103 ? 39.56509 48.07927 21.99112 1.000 7.41233 103 ILE A CA 1
ATOM 1611 C C . ILE A 1 103 ? 38.18910 48.22057 21.35856 1.000 6.46773 103 ILE A C 1
ATOM 1612 O O . ILE A 1 103 ? 37.63441 49.32247 21.33898 1.000 8.07616 103 ILE A O 1
ATOM 1628 N N . VAL A 1 104 ? 37.62366 47.11496 20.86370 1.000 7.27038 104 VAL A N 1
ATOM 1629 C CA . VAL A 1 104 ? 36.25776 47.06617 20.34159 1.000 7.60585 104 VAL A CA 1
ATOM 1630 C C . VAL A 1 104 ? 35.41891 46.18261 21.25949 1.000 6.36491 104 VAL A C 1
ATOM 1631 O O . VAL A 1 104 ? 35.88666 45.14091 21.72445 1.000 7.32727 104 VAL A O 1
ATOM 1644 N N . ASN A 1 105 ? 34.16744 46.58557 21.50128 1.000 6.61505 105 ASN A N 1
ATOM 1645 C CA . ASN A 1 105 ? 33.30795 45.86940 22.43526 1.000 6.87513 105 ASN A CA 1
ATOM 1646 C C . ASN A 1 105 ? 31.89479 45.74294 21.86340 1.000 6.68549 105 ASN A C 1
ATOM 1647 O O . ASN A 1 105 ? 31.63685 46.03793 20.69812 1.000 7.18392 105 ASN A O 1
ATOM 1658 N N . ILE A 1 106 ? 30.99093 45.24401 22.71429 1.000 6.70026 106 ILE A N 1
ATOM 1659 C CA . ILE A 1 106 ? 29.54534 45.38544 22.57970 1.000 6.85418 106 ILE A CA 1
ATOM 1660 C C . ILE A 1 106 ? 29.10539 46.29944 23.71267 1.000 6.53301 106 ILE A C 1
ATOM 1661 O O . ILE A 1 106 ? 29.41693 46.02788 24.87563 1.000 7.03496 106 ILE A O 1
ATOM 1677 N N . HIS A 1 107 ? 28.37930 47.36860 23.38334 1.000 6.45444 107 HIS A N 1
ATOM 1678 C CA . HIS A 1 107 ? 28.14663 48.47051 24.32705 1.000 6.32766 107 HIS A CA 1
ATOM 1679 C C . HIS A 1 107 ? 26.72631 48.97634 24.12744 1.000 7.17162 107 HIS A C 1
ATOM 1680 O O . HIS A 1 107 ? 26.38210 49.50668 23.07082 1.000 8.21307 107 HIS A O 1
ATOM 1694 N N . HIS A 1 108 ? 25.88209 48.78490 25.13240 1.000 7.16343 108 HIS A N 1
ATOM 1695 C CA . HIS A 1 108 ? 24.48842 49.21103 25.12459 1.000 7.75080 108 HIS A CA 1
ATOM 1696 C C . HIS A 1 108 ? 23.59442 48.44216 24.14416 1.000 8.03512 108 HIS A C 1
ATOM 1697 O O . HIS A 1 108 ? 22.47564 48.89103 23.89054 1.000 10.15048 108 HIS A O 1
ATOM 1711 N N . ASN A 1 109 ? 24.02867 47.31557 23.58342 1.000 7.35974 109 ASN A N 1
ATOM 1712 C CA . ASN A 1 109 ? 23.04792 46.41906 22.98874 1.000 7.68541 109 ASN A CA 1
ATOM 1713 C C . ASN A 1 109 ? 21.97214 46.14519 24.03415 1.000 8.20567 109 ASN A C 1
ATOM 1714 O O . ASN A 1 109 ? 22.25362 46.10546 25.23757 1.000 8.26827 109 ASN A O 1
ATOM 1725 N N . LYS A 1 110 ? 20.74288 45.91474 23.57918 1.000 8.18979 110 LYS A N 1
ATOM 1726 C CA A LYS A 1 110 ? 19.66764 45.59065 24.51046 0.350 9.20423 110 LYS A CA 1
ATOM 1727 C CA B LYS A 1 110 ? 19.65849 45.57703 24.49856 0.650 8.99746 110 LYS A CA 1
ATOM 1728 C C . LYS A 1 110 ? 20.05279 44.44862 25.44824 1.000 8.74389 110 LYS A C 1
ATOM 1729 O O . LYS A 1 110 ? 19.73276 44.48587 26.63696 1.000 9.21769 110 LYS A O 1
ATOM 1766 N N . PHE A 1 111 ? 20.74378 43.42569 24.94573 1.000 8.08466 111 PHE A N 1
ATOM 1767 C CA . PHE A 1 111 ? 21.04526 42.27989 25.80663 1.000 8.16889 111 PHE A CA 1
ATOM 1768 C C . PHE A 1 111 ? 21.98096 42.61948 26.95986 1.000 8.39077 111 PHE A C 1
ATOM 1769 O O . PHE A 1 111 ? 22.05920 41.84522 27.91789 1.000 7.85486 111 PHE A O 1
ATOM 1786 N N . GLN A 1 112 ? 22.68530 43.75002 26.89825 1.000 7.57293 112 GLN A N 1
ATOM 1787 C CA . GLN A 1 112 ? 23.53739 44.15912 28.00902 1.000 7.37321 112 GLN A CA 1
ATOM 1788 C C . GLN A 1 112 ? 22.78207 44.20790 29.32505 1.000 7.83071 112 GLN A C 1
ATOM 1789 O O . GLN A 1 112 ? 23.38911 44.03978 30.39392 1.000 8.50588 112 GLN A O 1
ATOM 1803 N N . GLY A 1 113 ? 21.47951 44.50654 29.28173 1.000 8.35508 113 GLY A N 1
ATOM 1804 C CA . GLY A 1 113 ? 20.66270 44.59646 30.47899 1.000 8.84106 113 GLY A CA 1
ATOM 1805 C C . GLY A 1 113 ? 19.83594 43.37077 30.80273 1.000 8.55495 113 GLY A C 1
ATOM 1806 O O . GLY A 1 113 ? 18.88075 43.44944 31.57679 1.000 10.17398 113 GLY A O 1
ATOM 1810 N N . GLN A 1 114 ? 20.19722 42.23468 30.20885 1.000 8.45988 114 GLN A N 1
ATOM 1811 C CA . GLN A 1 114 ? 19.41752 41.00392 30.31346 1.000 9.03510 114 GLN A CA 1
ATOM 1812 C C . GLN A 1 114 ? 20.24700 39.84872 30.86597 1.000 8.99805 114 GLN A C 1
ATOM 1813 O O . GLN A 1 114 ? 19.98735 38.68089 30.56238 1.000 9.44682 114 GLN A O 1
ATOM 1827 N N . PHE A 1 115 ? 21.20280 40.15775 31.74766 1.000 8.86847 115 PHE A N 1
ATOM 1828 C CA . PHE A 1 115 ? 22.05750 39.13929 32.37093 1.000 9.19950 115 PHE A CA 1
ATOM 1829 C C . PHE A 1 115 ? 21.34417 38.51872 33.56422 1.000 10.01216 115 PHE A C 1
ATOM 1830 O O . PHE A 1 115 ? 21.62866 38.79987 34.73011 1.000 11.02119 115 PHE A O 1
ATOM 1847 N N . ASP A 1 116 ? 20.39905 37.63573 33.24216 1.000 9.92555 116 ASP A N 1
ATOM 1848 C CA . ASP A 1 116 ? 19.58763 36.91392 34.21263 1.000 10.20018 116 ASP A CA 1
ATOM 1849 C C . ASP A 1 116 ? 19.22991 35.55170 33.62223 1.000 10.30047 116 ASP A C 1
ATOM 1850 O O . ASP A 1 116 ? 19.37514 35.31355 32.42638 1.000 10.34156 116 ASP A O 1
ATOM 1859 N N . GLU A 1 117 ? 18.75095 34.64684 34.47489 1.000 11.72849 117 GLU A N 1
ATOM 1860 C CA . GLU A 1 117 ? 18.44358 33.30288 33.98393 1.000 13.27456 117 GLU A CA 1
ATOM 1861 C C . GLU A 1 117 ? 17.33864 33.30985 32.93827 1.000 12.80531 117 GLU A C 1
ATOM 1862 O O . GLU A 1 117 ? 17.35493 32.48999 32.01425 1.000 13.47479 117 GLU A O 1
ATOM 1874 N N . ALA A 1 118 ? 16.36147 34.20657 33.07520 1.000 12.99256 118 ALA A N 1
ATOM 1875 C CA . ALA A 1 118 ? 15.26393 34.26942 32.11709 1.000 13.14199 118 ALA A CA 1
ATOM 1876 C C . ALA A 1 118 ? 15.74690 34.52508 30.69257 1.000 13.18038 118 ALA A C 1
ATOM 1877 O O . ALA A 1 118 ? 15.10383 34.08461 29.73724 1.000 14.74136 118 ALA A O 1
ATOM 1884 N N . HIS A 1 119 ? 16.86383 35.22546 30.51309 1.000 10.43847 119 HIS A N 1
ATOM 1885 C CA . HIS A 1 119 ? 17.36040 35.56006 29.18208 1.000 9.99740 119 HIS A CA 1
ATOM 1886 C C . HIS A 1 119 ? 18.69346 34.90449 28.84367 1.000 10.12523 119 HIS A C 1
ATOM 1887 O O . HIS A 1 119 ? 19.24186 35.17547 27.77259 1.000 10.05702 119 HIS A O 1
ATOM 1901 N N . LYS A 1 120 ? 19.21213 34.02867 29.71092 1.000 10.80000 120 LYS A N 1
ATOM 1902 C CA . LYS A 1 120 ? 20.57978 33.53505 29.55177 1.000 10.46645 120 LYS A CA 1
ATOM 1903 C C . LYS A 1 120 ? 20.81486 32.90240 28.18273 1.000 9.22538 120 LYS A C 1
ATOM 1904 O O . LYS A 1 120 ? 21.80359 33.21158 27.50922 1.000 10.10778 120 LYS A O 1
ATOM 1923 N N . ALA A 1 121 ? 19.96419 31.95956 27.78038 1.000 10.20493 121 ALA A N 1
ATOM 1924 C CA . ALA A 1 121 ? 20.19002 31.28503 26.50448 1.000 11.13904 121 ALA A CA 1
ATOM 1925 C C . ALA A 1 121 ? 20.18100 32.29093 25.35896 1.000 10.91588 121 ALA A C 1
ATOM 1926 O O . ALA A 1 121 ? 21.02321 32.22932 24.45476 1.000 11.01722 121 ALA A O 1
ATOM 1933 N N . ALA A 1 122 ? 19.24960 33.24471 25.38958 1.000 10.02269 122 ALA A N 1
ATOM 1934 C CA . ALA A 1 122 ? 19.14198 34.20436 24.29880 1.000 9.63364 122 ALA A CA 1
ATOM 1935 C C . ALA A 1 122 ? 20.33823 35.14338 24.23717 1.000 9.58605 122 ALA A C 1
ATOM 1936 O O . ALA A 1 122 ? 20.79445 35.49155 23.14013 1.000 9.55547 122 ALA A O 1
ATOM 1943 N N . ILE A 1 123 ? 20.84668 35.60328 25.38694 1.000 8.66148 123 ILE A N 1
ATOM 1944 C CA . ILE A 1 123 ? 21.97208 36.54176 25.34476 1.000 8.85303 123 ILE A CA 1
ATOM 1945 C C . ILE A 1 123 ? 23.25420 35.82493 24.93720 1.000 8.50520 123 ILE A C 1
ATOM 1946 O O . ILE A 1 123 ? 24.10812 36.39706 24.24398 1.000 8.78267 123 ILE A O 1
ATOM 1962 N N . ILE A 1 124 ? 23.42111 34.57650 25.34999 1.000 8.45970 124 ILE A N 1
ATOM 1963 C CA . ILE A 1 124 ? 24.61179 33.84957 24.93443 1.000 9.45763 124 ILE A CA 1
ATOM 1964 C C . ILE A 1 124 ? 24.55445 33.57330 23.43500 1.000 9.18193 124 ILE A C 1
ATOM 1965 O O . ILE A 1 124 ? 25.56872 33.65641 22.73175 1.000 9.19423 124 ILE A O 1
ATOM 1981 N N . ASN A 1 125 ? 23.36568 33.26710 22.91564 1.000 8.81971 125 ASN A N 1
ATOM 1982 C CA . ASN A 1 125 ? 23.22257 33.04701 21.47776 1.000 9.55766 125 ASN A CA 1
ATOM 1983 C C . ASN A 1 125 ? 23.50433 34.32227 20.68136 1.000 9.51051 125 ASN A C 1
ATOM 1984 O O . ASN A 1 125 ? 24.28148 34.30528 19.71629 1.000 9.37135 125 ASN A O 1
ATOM 1995 N N . GLU A 1 126 ? 22.91175 35.45026 21.08964 1.000 8.61582 126 GLU A N 1
ATOM 1996 C CA . GLU A 1 126 ? 23.17552 36.69721 20.37848 1.000 8.52847 126 GLU A CA 1
ATOM 1997 C C . GLU A 1 126 ? 24.64161 37.09801 20.49345 1.000 8.30754 126 GLU A C 1
ATOM 1998 O O . GLU A 1 126 ? 25.27039 37.47226 19.49505 1.000 8.75492 126 GLU A O 1
ATOM 2010 N N . GLY A 1 127 ? 25.21550 37.01264 21.68682 1.000 8.12484 127 GLY A N 1
ATOM 2011 C CA . GLY A 1 127 ? 26.62196 37.35963 21.83033 1.000 8.36450 127 GLY A CA 1
ATOM 2012 C C . GLY A 1 127 ? 27.53144 36.47050 21.00233 1.000 8.89100 127 GLY A C 1
ATOM 2013 O O . GLY A 1 127 ? 28.53494 36.93320 20.44507 1.000 8.64156 127 GLY A O 1
ATOM 2017 N N . THR A 1 128 ? 27.19831 35.18049 20.91290 1.000 8.62407 128 THR A N 1
ATOM 2018 C CA . THR A 1 128 ? 27.98939 34.25901 20.10021 1.000 8.04766 128 THR A CA 1
ATOM 2019 C C . THR A 1 128 ? 27.92246 34.64878 18.62802 1.000 8.52212 128 THR A C 1
ATOM 2020 O O . THR A 1 128 ? 28.94808 34.69810 17.93844 1.000 8.74956 128 THR A O 1
ATOM 2031 N N . ILE A 1 129 ? 26.71995 34.92458 18.12456 1.000 8.48025 129 ILE A N 1
ATOM 2032 C CA . ILE A 1 129 ? 26.56265 35.24619 16.70784 1.000 9.06343 129 ILE A CA 1
ATOM 2033 C C . ILE A 1 129 ? 27.24091 36.57466 16.37252 1.000 8.31954 129 ILE A C 1
ATOM 2034 O O . ILE A 1 129 ? 27.90474 36.70770 15.33368 1.000 8.83577 129 ILE A O 1
ATOM 2050 N N . VAL A 1 130 ? 27.11443 37.56653 17.25187 1.000 8.22756 130 VAL A N 1
ATOM 2051 C CA . VAL A 1 130 ? 27.73793 38.87221 17.03655 1.000 8.05829 130 VAL A CA 1
ATOM 2052 C C . VAL A 1 130 ? 29.25781 38.76704 17.12393 1.000 7.56364 130 VAL A C 1
ATOM 2053 O O . VAL A 1 130 ? 29.97281 39.24368 16.23201 1.000 7.57591 130 VAL A O 1
ATOM 2066 N N . TRP A 1 131 ? 29.77440 38.13591 18.18411 1.000 7.31941 131 TRP A N 1
ATOM 2067 C CA . TRP A 1 131 ? 31.22073 38.01046 18.31606 1.000 6.73562 131 TRP A CA 1
ATOM 2068 C C . TRP A 1 131 ? 31.83616 37.16112 17.21387 1.000 7.38112 131 TRP A C 1
ATOM 2069 O O . TRP A 1 131 ? 32.97063 37.43192 16.80571 1.000 7.53669 131 TRP A O 1
ATOM 2090 N N . THR A 1 132 ? 31.13214 36.14123 16.71653 1.000 8.07005 132 THR A N 1
ATOM 2091 C CA . THR A 1 132 ? 31.67380 35.37719 15.59317 1.000 8.03639 132 THR A CA 1
ATOM 2092 C C . THR A 1 132 ? 31.89177 36.28998 14.39619 1.000 8.20715 132 THR A C 1
ATOM 2093 O O . THR A 1 132 ? 32.92245 36.20902 13.72221 1.000 8.21274 132 THR A O 1
ATOM 2104 N N . GLN A 1 133 ? 30.93623 37.19059 14.13458 1.000 7.78331 133 GLN A N 1
ATOM 2105 C CA . GLN A 1 133 ? 31.08463 38.13208 13.02396 1.000 8.48498 133 GLN A CA 1
ATOM 2106 C C . GLN A 1 133 ? 32.21145 39.13614 13.25010 1.000 6.91852 133 GLN A C 1
ATOM 2107 O O . GLN A 1 133 ? 32.99825 39.40781 12.33805 1.000 8.23921 133 GLN A O 1
ATOM 2121 N N . ILE A 1 134 ? 32.26912 39.75040 14.42994 1.000 7.27363 134 ILE A N 1
ATOM 2122 C CA . ILE A 1 134 ? 33.32955 40.72580 14.69905 1.000 7.97306 134 ILE A CA 1
ATOM 2123 C C . ILE A 1 134 ? 34.68810 40.04504 14.60124 1.000 7.22066 134 ILE A C 1
ATOM 2124 O O . ILE A 1 134 ? 35.61017 40.53176 13.93565 1.000 7.67768 134 ILE A O 1
ATOM 2140 N N . ALA A 1 135 ? 34.82934 38.91753 15.29114 1.000 7.33942 135 ALA A N 1
ATOM 2141 C CA . ALA A 1 135 ? 36.09007 38.18867 15.29148 1.000 8.00316 135 ALA A CA 1
ATOM 2142 C C . ALA A 1 135 ? 36.48685 37.78416 13.87665 1.000 8.21832 135 ALA A C 1
ATOM 2143 O O . ALA A 1 135 ? 37.64012 37.96229 13.46759 1.000 8.27022 135 ALA A O 1
ATOM 2150 N N . ASN A 1 136 ? 35.54493 37.23084 13.10699 1.000 8.36352 136 ASN A N 1
ATOM 2151 C CA . ASN A 1 136 ? 35.89540 36.81306 11.75425 1.000 8.99488 136 ASN A CA 1
ATOM 2152 C C . ASN A 1 136 ? 36.35234 38.00552 10.92091 1.000 8.94599 136 ASN A C 1
ATOM 2153 O O . ASN A 1 136 ? 37.30758 37.89950 10.14351 1.000 10.76901 136 ASN A O 1
ATOM 2164 N N . HIS A 1 137 ? 35.67745 39.14990 11.06959 1.000 9.27715 137 HIS A N 1
ATOM 2165 C CA . HIS A 1 137 ? 36.02889 40.31866 10.27178 1.000 9.39567 137 HIS A CA 1
ATOM 2166 C C . HIS A 1 137 ? 37.46063 40.76820 10.54342 1.000 9.79611 137 HIS A C 1
ATOM 2167 O O . HIS A 1 137 ? 38.17856 41.19256 9.62509 1.000 11.02260 137 HIS A O 1
ATOM 2181 N N . PHE A 1 138 ? 37.88216 40.70567 11.80186 1.000 9.18304 138 PHE A N 1
ATOM 2182 C CA . PHE A 1 138 ? 39.16133 41.24755 12.23521 1.000 9.11837 138 PHE A CA 1
ATOM 2183 C C . PHE A 1 138 ? 40.20999 40.16533 12.51663 1.000 10.02513 138 PHE A C 1
ATOM 2184 O O . PHE A 1 138 ? 41.22366 40.45351 13.16512 1.000 9.79718 138 PHE A O 1
ATOM 2201 N N . LYS A 1 139 ? 40.04073 38.94151 12.00117 1.000 10.22088 139 LYS A N 1
ATOM 2202 C CA A LYS A 1 139 ? 40.86206 37.84104 12.50305 0.630 10.98194 139 LYS A CA 1
ATOM 2203 C CA B LYS A 1 139 ? 40.86008 37.83054 12.48147 0.370 11.20654 139 LYS A CA 1
ATOM 2204 C C . LYS A 1 139 ? 42.34205 37.98997 12.15733 1.000 11.67555 139 LYS A C 1
ATOM 2205 O O . LYS A 1 139 ? 43.18525 37.43987 12.87653 1.000 12.52766 139 LYS A O 1
ATOM 2242 N N . ASP A 1 140 ? 42.69159 38.69607 11.08203 1.000 10.08545 140 ASP A N 1
ATOM 2243 C CA . ASP A 1 140 ? 44.11216 38.85899 10.75103 1.000 11.22541 140 ASP A CA 1
ATOM 2244 C C . ASP A 1 140 ? 44.73228 40.12277 11.34926 1.000 9.83041 140 ASP A C 1
ATOM 2245 O O . ASP A 1 140 ? 45.91887 40.38865 11.11799 1.000 11.09233 140 ASP A O 1
ATOM 2254 N N . TYR A 1 141 ? 43.96705 40.91650 12.09523 1.000 9.61104 141 TYR A N 1
ATOM 2255 C CA . TYR A 1 141 ? 44.46552 42.17698 12.63100 1.000 9.23180 141 TYR A CA 1
ATOM 2256 C C . TYR A 1 141 ? 45.52120 41.94295 13.70517 1.000 9.02830 141 TYR A C 1
ATOM 2257 O O . TYR A 1 141 ? 45.50909 40.93573 14.42454 1.000 9.23819 141 TYR A O 1
ATOM 2275 N N . SER A 1 142 ? 46.43522 42.90746 13.81247 1.000 9.65500 142 SER A N 1
ATOM 2276 C CA . SER A 1 142 ? 47.53916 42.84557 14.75406 1.000 9.39953 142 SER A CA 1
ATOM 2277 C C . SER A 1 142 ? 47.05300 42.76237 16.20190 1.000 8.63839 142 SER A C 1
ATOM 2278 O O . SER A 1 142 ? 45.88801 43.00759 16.53290 1.000 8.24252 142 SER A O 1
ATOM 2286 N N . ASP A 1 143 ? 48.01022 42.44832 17.08065 1.000 9.35378 143 ASP A N 1
ATOM 2287 C CA . ASP A 1 143 ? 47.79363 42.33473 18.51321 1.000 8.87148 143 ASP A CA 1
ATOM 2288 C C . ASP A 1 143 ? 47.49097 43.65891 19.19118 1.000 8.17087 143 ASP A C 1
ATOM 2289 O O . ASP A 1 143 ? 47.20300 43.65863 20.39167 1.000 9.48489 143 ASP A O 1
ATOM 2298 N N . LYS A 1 144 ? 47.51031 44.77375 18.47292 1.000 8.40456 144 LYS A N 1
ATOM 2299 C CA . LYS A 1 144 ? 47.06922 46.02824 19.07116 1.000 8.95761 144 LYS A CA 1
ATOM 2300 C C . LYS A 1 144 ? 45.55486 46.18330 19.06077 1.000 7.87709 144 LYS A C 1
ATOM 2301 O O . LYS A 1 144 ? 45.04118 47.08445 19.72749 1.000 9.02647 144 LYS A O 1
ATOM 2320 N N . LEU A 1 145 ? 44.82845 45.30399 18.38182 1.000 7.81624 145 LEU A N 1
ATOM 2321 C CA . LEU A 1 145 ? 43.37699 45.22775 18.48823 1.000 7.16994 145 LEU A CA 1
ATOM 2322 C C . LEU A 1 145 ? 43.00490 44.24590 19.59535 1.000 7.80778 145 LEU A C 1
ATOM 2323 O O . LEU A 1 145 ? 43.41139 43.08073 19.56856 1.000 8.04104 145 LEU A O 1
ATOM 2339 N N . ILE A 1 146 ? 42.20685 44.71504 20.54621 1.000 7.04478 146 ILE A N 1
ATOM 2340 C CA . ILE A 1 146 ? 41.77120 43.97320 21.72341 1.000 7.21041 146 ILE A CA 1
ATOM 2341 C C . ILE A 1 146 ? 40.24587 43.91081 21.69393 1.000 6.71068 146 ILE A C 1
ATOM 2342 O O . ILE A 1 146 ? 39.60101 44.87308 21.26695 1.000 7.12214 146 ILE A O 1
ATOM 2358 N N . PHE A 1 147 ? 39.66194 42.79987 22.14477 1.000 6.87091 147 PHE A N 1
ATOM 2359 C CA . PHE A 1 147 ? 38.21019 42.65647 22.24327 1.000 7.21667 147 PHE A CA 1
ATOM 2360 C C . PHE A 1 147 ? 37.77310 42.70950 23.70769 1.000 7.74688 147 PHE A C 1
ATOM 2361 O O . PHE A 1 147 ? 38.47113 42.19138 24.58398 1.000 8.95541 147 PHE A O 1
ATOM 2378 N N . ASP A 1 148 ? 36.60836 43.30548 23.96552 1.000 7.15244 148 ASP A N 1
ATOM 2379 C CA . ASP A 1 148 ? 36.01703 43.49466 25.30101 1.000 6.78732 148 ASP A CA 1
ATOM 2380 C C . ASP A 1 148 ? 34.60102 42.93830 25.19701 1.000 6.21847 148 ASP A C 1
ATOM 2381 O O . ASP A 1 148 ? 33.78708 43.45982 24.43499 1.000 6.87296 148 ASP A O 1
ATOM 2390 N N . THR A 1 149 ? 34.31042 41.83609 25.89880 1.000 6.94702 149 THR A N 1
ATOM 2391 C CA . THR A 1 149 ? 33.19746 40.96422 25.49213 1.000 6.74036 149 THR A CA 1
ATOM 2392 C C . THR A 1 149 ? 31.81229 41.60239 25.65512 1.000 6.37680 149 THR A C 1
ATOM 2393 O O . THR A 1 149 ? 30.87468 41.23537 24.93767 1.000 6.68446 149 THR A O 1
ATOM 2404 N N . ILE A 1 150 ? 31.65357 42.50095 26.62474 1.000 6.40797 150 ILE A N 1
ATOM 2405 C CA . ILE A 1 150 ? 30.39476 43.20561 26.89167 1.000 6.92916 150 ILE A CA 1
ATOM 2406 C C . ILE A 1 150 ? 30.75211 44.35920 27.82098 1.000 6.66222 150 ILE A C 1
ATOM 2407 O O . ILE A 1 150 ? 31.58190 44.19640 28.70802 1.000 7.58417 150 ILE A O 1
ATOM 2423 N N . ASN A 1 151 ? 30.14059 45.52292 27.63778 1.000 6.72768 151 ASN A N 1
ATOM 2424 C CA . ASN A 1 151 ? 30.53058 46.73438 28.37372 1.000 6.53743 151 ASN A CA 1
ATOM 2425 C C . ASN A 1 151 ? 30.19759 46.66000 29.86830 1.000 6.84250 151 ASN A C 1
ATOM 2426 O O . ASN A 1 151 ? 31.09569 46.51963 30.70509 1.000 7.17965 151 ASN A O 1
ATOM 2437 N N . GLN A 1 152 ? 28.91819 46.78722 30.22134 1.000 6.81391 152 GLN A N 1
ATOM 2438 C CA . GLN A 1 152 ? 28.45552 46.86427 31.61433 1.000 6.80675 152 GLN A CA 1
ATOM 2439 C C . GLN A 1 152 ? 27.29032 45.90332 31.80715 1.000 7.15675 152 GLN A C 1
ATOM 2440 O O . GLN A 1 152 ? 26.12841 46.30998 31.96944 1.000 7.99347 152 GLN A O 1
ATOM 2454 N N . PRO A 1 153 ? 27.57931 44.60265 31.77525 1.000 6.79044 153 PRO A N 1
ATOM 2455 C CA . PRO A 1 153 ? 26.51426 43.59122 31.81462 1.000 7.13043 153 PRO A CA 1
ATOM 2456 C C . PRO A 1 153 ? 25.76441 43.61457 33.13327 1.000 7.91626 153 PRO A C 1
ATOM 2457 O O . PRO A 1 153 ? 26.37302 43.65783 34.20766 1.000 7.79193 153 PRO A O 1
ATOM 2468 N N . ARG A 1 154 ? 24.44183 43.52600 33.05488 1.000 7.55858 154 ARG A N 1
ATOM 2469 C CA . ARG A 1 154 ? 23.63851 43.64755 34.26097 1.000 7.86787 154 ARG A CA 1
ATOM 2470 C C . ARG A 1 154 ? 22.23039 43.14071 33.99408 1.000 8.76660 154 ARG A C 1
ATOM 2471 O O . ARG A 1 154 ? 21.85530 42.83252 32.86006 1.000 8.99603 154 ARG A O 1
ATOM 2492 N N . HIS A 1 155 ? 21.44188 43.08345 35.06049 1.000 9.21190 155 HIS A N 1
ATOM 2493 C CA . HIS A 1 155 ? 20.00051 42.89200 34.98037 1.000 9.50028 155 HIS A CA 1
ATOM 2494 C C . HIS A 1 155 ? 19.34980 44.25914 35.12555 1.000 10.72993 155 HIS A C 1
ATOM 2495 O O . HIS A 1 155 ? 19.44133 44.88347 36.18876 1.000 11.82814 155 HIS A O 1
ATOM 2509 N N . GLU A 1 156 ? 18.69091 44.72511 34.05988 1.000 10.76875 156 GLU A N 1
ATOM 2510 C CA . GLU A 1 156 ? 17.89890 45.96921 34.07482 1.000 12.10074 156 GLU A CA 1
ATOM 2511 C C . GLU A 1 156 ? 18.79246 47.10001 34.58545 1.000 11.26571 156 GLU A C 1
ATOM 2512 O O . GLU A 1 156 ? 19.87039 47.31998 34.01387 1.000 12.78022 156 GLU A O 1
ATOM 2524 N N . GLU A 1 157 ? 18.37173 47.85960 35.59533 1.000 13.18803 157 GLU A N 1
ATOM 2525 C CA . GLU A 1 157 ? 19.18521 48.89700 36.22496 1.000 14.39147 157 GLU A CA 1
ATOM 2526 C C . GLU A 1 157 ? 19.52586 48.53208 37.67005 1.000 14.62836 157 GLU A C 1
ATOM 2527 O O . GLU A 1 157 ? 19.59110 49.38970 38.55809 1.000 15.48630 157 GLU A O 1
ATOM 2539 N N . ASP A 1 158 ? 19.75779 47.24310 37.91271 1.000 12.66759 158 ASP A N 1
ATOM 2540 C CA . ASP A 1 158 ? 20.18903 46.74309 39.21766 1.000 12.04170 158 ASP A CA 1
ATOM 2541 C C . ASP A 1 158 ? 21.71433 46.75898 39.22934 1.000 12.38856 158 ASP A C 1
ATOM 2542 O O . ASP A 1 158 ? 22.36798 45.87720 38.66360 1.000 12.68985 158 ASP A O 1
ATOM 2551 N N . TRP A 1 159 ? 22.28763 47.79115 39.83112 1.000 12.53960 159 TRP A N 1
ATOM 2552 C CA . TRP A 1 159 ? 23.73814 47.94106 39.90070 1.000 13.18859 159 TRP A CA 1
ATOM 2553 C C . TRP A 1 159 ? 24.33893 47.26875 41.12426 1.000 13.34531 159 TRP A C 1
ATOM 2554 O O . TRP A 1 159 ? 25.56722 47.28871 41.28345 1.000 14.52968 159 TRP A O 1
ATOM 2575 N N . VAL A 1 160 ? 23.51478 46.62645 41.94427 1.000 12.91392 160 VAL A N 1
ATOM 2576 C CA . VAL A 1 160 ? 23.98265 45.80083 43.05667 1.000 13.38691 160 VAL A CA 1
ATOM 2577 C C . VAL A 1 160 ? 24.19303 44.36288 42.60739 1.000 13.67977 160 VAL A C 1
ATOM 2578 O O . VAL A 1 160 ? 25.25674 43.77679 42.81990 1.000 14.98492 160 VAL A O 1
ATOM 2591 N N . GLY A 1 161 ? 23.18930 43.78250 41.96325 1.000 12.71372 161 GLY A N 1
ATOM 2592 C CA . GLY A 1 161 ? 23.30551 42.44131 41.43799 1.000 12.86874 161 GLY A CA 1
A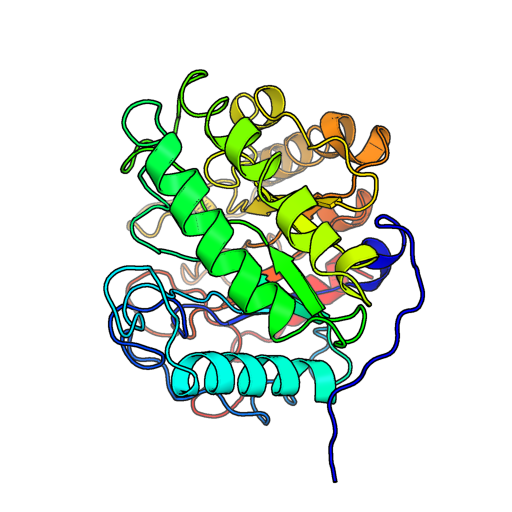TOM 2593 C C . GLY A 1 161 ? 22.99405 41.36820 42.46626 1.000 13.19706 161 GLY A C 1
ATOM 2594 O O . GLY A 1 161 ? 22.69703 41.63583 43.62792 1.000 14.87618 161 GLY A O 1
ATOM 2598 N N . THR A 1 162 ? 23.02887 40.12305 41.99477 1.000 11.69897 162 THR A N 1
ATOM 2599 C CA . THR A 1 162 ? 22.81310 38.93006 42.79713 1.000 12.52766 162 THR A CA 1
ATOM 2600 C C . THR A 1 162 ? 23.69160 37.82777 42.22041 1.000 11.42764 162 THR A C 1
ATOM 2601 O O . THR A 1 162 ? 24.16258 37.92508 41.08362 1.000 10.83115 162 THR A O 1
ATOM 2612 N N . SER A 1 163 ? 23.87360 36.75837 43.00085 1.000 12.50800 163 SER A N 1
ATOM 2613 C CA A SER A 1 163 ? 24.66220 35.62482 42.52916 0.590 13.37082 163 SER A CA 1
ATOM 2614 C CA B SER A 1 163 ? 24.66655 35.62942 42.52706 0.410 13.46432 163 SER A CA 1
ATOM 2615 C C . SER A 1 163 ? 24.08406 35.03775 41.24767 1.000 12.60522 163 SER A C 1
ATOM 2616 O O . SER A 1 163 ? 24.83193 34.59540 40.37055 1.000 12.24518 163 SER A O 1
ATOM 2631 N N . GLU A 1 164 ? 22.75194 35.02171 41.11587 1.000 12.10181 164 GLU A N 1
ATOM 2632 C CA . GLU A 1 164 ? 22.14226 34.53617 39.88132 1.000 12.62004 164 GLU A CA 1
ATOM 2633 C C . GLU A 1 164 ? 22.73261 35.26591 38.68086 1.000 10.73468 164 GLU A C 1
ATOM 2634 O O . GLU A 1 164 ? 23.16129 34.64223 37.70912 1.000 10.62232 164 GLU A O 1
ATOM 2646 N N . TYR A 1 165 ? 22.73726 36.59940 38.73125 1.000 9.97964 165 TYR A N 1
ATOM 2647 C CA . TYR A 1 165 ? 23.19157 37.37288 37.58479 1.000 9.43413 165 TYR A CA 1
ATOM 2648 C C . TYR A 1 165 ? 24.69765 37.23657 37.41616 1.000 8.94300 165 TYR A C 1
ATOM 2649 O O . TYR A 1 165 ? 25.19977 37.18939 36.28629 1.000 8.94509 165 TYR A O 1
ATOM 2667 N N . PHE A 1 166 ? 25.44168 37.18969 38.53215 1.000 8.88995 166 PHE A N 1
ATOM 2668 C CA . PHE A 1 166 ? 26.88232 37.01396 38.42244 1.000 8.66437 166 PHE A CA 1
ATOM 2669 C C . PHE A 1 166 ? 27.19288 35.71949 37.68612 1.000 8.80260 166 PHE A C 1
ATOM 2670 O O . PHE A 1 166 ? 28.11247 35.66638 36.86611 1.000 8.47269 166 PHE A O 1
ATOM 2687 N N . ASN A 1 167 ? 26.44512 34.65434 37.98342 1.000 9.29281 167 ASN A N 1
ATOM 2688 C CA A ASN A 1 167 ? 26.70636 33.36299 37.35431 0.530 9.67031 167 ASN A CA 1
ATOM 2689 C CA B ASN A 1 167 ? 26.72541 33.36984 37.35062 0.470 9.71813 167 ASN A CA 1
ATOM 2690 C C . ASN A 1 167 ? 26.34889 33.37938 35.87469 1.000 9.19601 167 ASN A C 1
ATOM 2691 O O . ASN A 1 167 ? 27.04489 32.76994 35.06161 1.000 9.37756 167 ASN A O 1
ATOM 2712 N N . VAL A 1 168 ? 25.26059 34.06720 35.50549 1.000 9.34768 168 VAL A N 1
ATOM 2713 C CA . VAL A 1 168 ? 24.91747 34.19450 34.08753 1.000 9.39394 168 VAL A CA 1
ATOM 2714 C C . VAL A 1 168 ? 26.06009 34.86166 33.32943 1.000 8.18936 168 VAL A C 1
ATOM 2715 O O . VAL A 1 168 ? 26.45459 34.41185 32.25121 1.000 7.87364 168 VAL A O 1
ATOM 2728 N N . LEU A 1 169 ? 26.61373 35.94321 33.89159 1.000 7.40040 169 LEU A N 1
ATOM 2729 C CA . LEU A 1 169 ? 27.74651 36.60378 33.24787 1.000 7.14041 169 LEU A CA 1
ATOM 2730 C C . LEU A 1 169 ? 28.94800 35.67180 33.14199 1.000 7.47238 169 LEU A C 1
ATOM 2731 O O . LEU A 1 169 ? 29.64282 35.65550 32.11773 1.000 7.50437 169 LEU A O 1
ATOM 2747 N N . ASN A 1 170 ? 29.22381 34.89266 34.19171 1.000 7.42074 170 ASN A N 1
ATOM 2748 C CA . ASN A 1 170 ? 30.34254 33.95363 34.12585 1.000 7.67720 170 ASN A CA 1
ATOM 2749 C C . ASN A 1 170 ? 30.15539 32.97210 32.97548 1.000 7.93395 170 ASN A C 1
ATOM 2750 O O . ASN A 1 170 ? 31.11232 32.65423 32.26226 1.000 8.65133 170 ASN A O 1
ATOM 2761 N N . GLU A 1 171 ? 28.92425 32.49535 32.76374 1.000 7.85689 171 GLU A N 1
ATOM 2762 C CA . GLU A 1 171 ? 28.66566 31.57796 31.65287 1.000 8.83921 171 GLU A CA 1
ATOM 2763 C C . GLU A 1 171 ? 28.80361 32.27770 30.30475 1.000 8.31929 171 GLU A C 1
ATOM 2764 O O . GLU A 1 171 ? 29.33442 31.69773 29.34963 1.000 9.39202 171 GLU A O 1
ATOM 2776 N N . TYR A 1 172 ? 28.34883 33.52925 30.20531 1.000 7.78163 172 TYR A N 1
ATOM 2777 C CA . TYR A 1 172 ? 28.52618 34.30760 28.98076 1.000 7.39791 172 TYR A CA 1
ATOM 2778 C C . TYR A 1 172 ? 30.00154 34.44589 28.63448 1.000 7.67648 172 TYR A C 1
ATOM 2779 O O . TYR A 1 172 ? 30.42791 34.11935 27.52229 1.000 8.30718 172 TYR A O 1
ATOM 2797 N N . ASN A 1 173 ? 30.80790 34.90194 29.58644 1.000 7.10684 173 ASN A N 1
ATOM 2798 C CA . ASN A 1 173 ? 32.22329 35.08193 29.30197 1.000 7.40724 173 ASN A CA 1
ATOM 2799 C C . ASN A 1 173 ? 32.89538 33.75373 28.96642 1.000 8.26924 173 ASN A C 1
ATOM 2800 O O . ASN A 1 173 ? 33.77466 33.69984 28.09299 1.000 8.10247 173 ASN A O 1
ATOM 2811 N N . ALA A 1 174 ? 32.50914 32.67785 29.65451 1.000 7.72812 174 ALA A N 1
ATOM 2812 C CA . ALA A 1 174 ? 33.10582 31.37120 29.41754 1.000 8.48541 174 ALA A CA 1
ATOM 2813 C C . ALA A 1 174 ? 32.76783 30.81272 28.04158 1.000 9.19882 174 ALA A C 1
ATOM 2814 O O . ALA A 1 174 ? 33.49788 29.95599 27.54605 1.000 9.59385 174 ALA A O 1
ATOM 2821 N N . LYS A 1 175 ? 31.66154 31.24300 27.42440 1.000 9.03841 175 LYS A N 1
ATOM 2822 C CA A LYS A 1 175 ? 31.32544 30.83179 26.06599 0.390 10.00145 175 LYS A CA 1
ATOM 2823 C CA B LYS A 1 175 ? 31.32785 30.82977 26.06611 0.250 10.05581 175 LYS A CA 1
ATOM 2824 C CA C LYS A 1 175 ? 31.31712 30.83699 26.06559 0.360 10.01328 175 LYS A CA 1
ATOM 2825 C C . LYS A 1 175 ? 31.94175 31.75725 25.02238 1.000 9.81833 175 LYS A C 1
ATOM 2826 O O . LYS A 1 175 ? 32.48315 31.28632 24.01153 1.000 9.88258 175 LYS A O 1
ATOM 2881 N N . ILE A 1 176 ? 31.88965 33.06867 25.24587 1.000 8.89290 176 ILE A N 1
ATOM 2882 C CA . ILE A 1 176 ? 32.35517 34.02094 24.24144 1.000 8.64698 176 ILE A CA 1
ATOM 2883 C C . ILE A 1 176 ? 33.85565 33.90101 24.00683 1.000 8.08084 176 ILE A C 1
ATOM 2884 O O . ILE A 1 176 ? 34.32535 34.02154 22.86864 1.000 8.81693 176 ILE A O 1
ATOM 2900 N N . VAL A 1 177 ? 34.64460 33.73403 25.06369 1.000 7.67958 177 VAL A N 1
ATOM 2901 C CA . VAL A 1 177 ? 36.09830 33.64332 24.88375 1.000 8.07233 177 VAL A CA 1
ATOM 2902 C C . VAL A 1 177 ? 36.46956 32.49694 23.93844 1.000 8.14571 177 VAL A C 1
ATOM 2903 O O . VAL A 1 177 ? 37.17197 32.77037 22.94096 1.000 8.58301 177 VAL A O 1
ATOM 2917 N N . PRO A 1 178 ? 36.01895 31.25949 24.14314 1.000 8.33946 178 PRO A N 1
ATOM 2918 C CA . PRO A 1 178 ? 36.39160 30.20350 23.18495 1.000 9.33982 178 PRO A CA 1
ATOM 2919 C C . PRO A 1 178 ? 35.78229 30.40312 21.80819 1.000 9.25485 178 PRO A C 1
ATOM 2920 O O . PRO A 1 178 ? 36.37107 29.95903 20.81931 1.000 9.42081 178 PRO A O 1
ATOM 2931 N N . VAL A 1 179 ? 34.60770 31.03055 21.70692 1.000 9.17806 179 VAL A N 1
ATOM 2932 C CA . VAL A 1 179 ? 34.04392 31.34958 20.39415 1.000 9.74218 179 VAL A CA 1
ATOM 2933 C C . VAL A 1 179 ? 35.01641 32.21692 19.60151 1.000 9.29023 179 VAL A C 1
ATOM 2934 O O . VAL A 1 179 ? 35.29941 31.96148 18.42806 1.000 9.95077 179 VAL A O 1
ATOM 2947 N N . ILE A 1 180 ? 35.56503 33.24851 20.24275 1.000 8.31326 180 ILE A N 1
ATOM 2948 C CA . ILE A 1 180 ? 36.55676 34.10197 19.58688 1.000 8.77203 180 ILE A CA 1
ATOM 2949 C C . ILE A 1 180 ? 37.80005 33.29775 19.21425 1.000 8.35527 180 ILE A C 1
ATOM 2950 O O . ILE A 1 180 ? 38.29701 33.38844 18.08290 1.000 9.41646 180 ILE A O 1
ATOM 2966 N N . ARG A 1 181 ? 38.31718 32.48614 20.14454 1.000 8.83097 181 ARG A N 1
ATOM 2967 C CA . ARG A 1 181 ? 39.55186 31.74304 19.87440 1.000 9.70850 181 ARG A CA 1
ATOM 2968 C C . ARG A 1 181 ? 39.39254 30.83516 18.65723 1.000 10.33651 181 ARG A C 1
ATOM 2969 O O . ARG A 1 181 ? 40.31372 30.69587 17.84454 1.000 10.96085 181 ARG A O 1
ATOM 2990 N N . ALA A 1 182 ? 38.23382 30.18730 18.52659 1.000 9.49968 182 ALA A N 1
ATOM 2991 C CA . ALA A 1 182 ? 38.04780 29.18030 17.49223 1.000 10.27518 182 ALA A CA 1
ATOM 2992 C C . ALA A 1 182 ? 37.97618 29.78405 16.09826 1.000 10.54260 182 ALA A C 1
ATOM 2993 O O . ALA A 1 182 ? 38.16262 29.06363 15.11609 1.000 11.74680 182 ALA A O 1
ATOM 3000 N N . THR A 1 183 ? 37.71968 31.09019 15.97628 1.000 10.19041 183 THR A N 1
ATOM 3001 C CA . THR A 1 183 ? 37.74593 31.71807 14.65496 1.000 10.62705 183 THR A CA 1
ATOM 3002 C C . THR A 1 183 ? 39.15868 31.75504 14.09272 1.000 11.64786 183 THR A C 1
ATOM 3003 O O . THR A 1 183 ? 39.32748 31.91927 12.88155 1.000 13.55824 183 THR A O 1
ATOM 3014 N N . GLY A 1 184 ? 40.16153 31.62559 14.94824 1.000 10.49347 184 GLY A N 1
ATOM 3015 C CA . GLY A 1 184 ? 41.50496 31.32298 14.52206 1.000 11.69576 184 GLY A CA 1
ATOM 3016 C C . GLY A 1 184 ? 42.35660 32.51909 14.14524 1.000 10.12427 184 GLY A C 1
ATOM 3017 O O . GLY A 1 184 ? 42.09559 33.67759 14.49277 1.000 10.26422 184 GLY A O 1
ATOM 3021 N N . GLU A 1 185 ? 43.42589 32.20759 13.42199 1.000 11.21289 185 GLU A N 1
ATOM 3022 C CA . GLU A 1 185 ? 44.46645 33.17380 13.04147 1.000 11.20465 185 GLU A CA 1
ATOM 3023 C C . GLU A 1 185 ? 44.84840 33.98729 14.28072 1.000 9.85615 185 GLU A C 1
ATOM 3024 O O . GLU A 1 185 ? 45.06583 33.41603 15.35887 1.000 11.39319 185 GLU A O 1
ATOM 3036 N N . ASN A 1 186 ? 44.90905 35.31946 14.19656 1.000 8.93571 186 ASN A N 1
ATOM 3037 C CA . ASN A 1 186 ? 45.40287 36.11396 15.31272 1.000 8.37449 186 ASN A CA 1
ATOM 3038 C C . ASN A 1 186 ? 44.42478 36.12951 16.47632 1.000 9.03801 186 ASN A C 1
ATOM 3039 O O . ASN A 1 186 ? 44.82564 36.43508 17.60362 1.000 8.94035 186 ASN A O 1
ATOM 3050 N N . ASN A 1 187 ? 43.15764 35.77089 16.25096 1.000 7.79918 187 ASN A N 1
ATOM 3051 C CA . ASN A 1 187 ? 42.19999 35.71266 17.34885 1.000 7.68591 187 ASN A CA 1
ATOM 3052 C C . ASN A 1 187 ? 42.53896 34.63256 18.36522 1.000 8.09797 187 ASN A C 1
ATOM 3053 O O . ASN A 1 187 ? 42.10681 34.72785 19.51646 1.000 8.89594 187 ASN A O 1
ATOM 3064 N N . ALA A 1 188 ? 43.30270 33.61997 17.97054 1.000 7.97345 188 ALA A N 1
ATOM 3065 C CA . ALA A 1 188 ? 43.73896 32.59888 18.91919 1.000 8.97349 188 ALA A CA 1
ATOM 3066 C C . ALA A 1 188 ? 44.75644 33.15473 19.91859 1.000 9.43299 188 ALA A C 1
ATOM 3067 O O . ALA A 1 188 ? 44.96801 32.53210 20.96064 1.000 10.57960 188 ALA A O 1
ATOM 3074 N N . LYS A 1 189 ? 45.36903 34.31284 19.63029 1.000 8.52703 189 LYS A N 1
ATOM 3075 C CA . LYS A 1 189 ? 46.45142 34.88528 20.43231 1.000 9.30278 189 LYS A CA 1
ATOM 3076 C C . LYS A 1 189 ? 46.15939 36.31232 20.89636 1.000 9.02535 189 LYS A C 1
ATOM 3077 O O . LYS A 1 189 ? 47.02316 36.94916 21.51612 1.000 9.92824 189 LYS A O 1
ATOM 3096 N N . ARG A 1 190 ? 44.96294 36.81436 20.63257 1.000 8.56112 190 ARG A N 1
ATOM 3097 C CA . ARG A 1 190 ? 44.58673 38.19042 20.93004 1.000 9.04217 190 ARG A CA 1
ATOM 3098 C C . ARG A 1 190 ? 44.16437 38.34020 22.39119 1.000 8.18215 190 ARG A C 1
ATOM 3099 O O . ARG A 1 190 ? 43.48526 37.47322 22.93831 1.000 8.58428 190 ARG A O 1
ATOM 3120 N N . LEU A 1 191 ? 44.51479 39.46823 23.01513 1.000 7.80923 191 LEU A N 1
ATOM 3121 C CA . LEU A 1 191 ? 43.98598 39.73955 24.35351 1.000 7.20443 191 LEU A CA 1
ATOM 3122 C C . LEU A 1 191 ? 42.47100 39.94811 24.29302 1.000 7.39659 191 LEU A C 1
ATOM 3123 O O . LEU A 1 191 ? 41.95634 40.68362 23.43743 1.000 7.52760 191 LEU A O 1
ATOM 3139 N N . ILE A 1 192 ? 41.75557 39.29820 25.21115 1.000 6.79953 192 ILE A N 1
ATOM 3140 C CA . ILE A 1 192 ? 40.32198 39.49853 25.39511 1.000 6.73297 192 ILE A CA 1
ATOM 3141 C C . ILE A 1 192 ? 40.07627 39.99893 26.81625 1.000 7.43187 192 ILE A C 1
ATOM 3142 O O . ILE A 1 192 ? 40.60461 39.43369 27.78411 1.000 7.94388 192 ILE A O 1
ATOM 3158 N N . MET A 1 193 ? 39.28569 41.05490 26.93039 1.000 7.06540 193 MET A N 1
ATOM 3159 C CA . MET A 1 193 ? 38.87895 41.63999 28.20355 1.000 7.18463 193 MET A CA 1
ATOM 3160 C C . MET A 1 193 ? 37.51076 41.09327 28.59848 1.000 7.09562 193 MET A C 1
ATOM 3161 O O . MET A 1 193 ? 36.59537 41.03934 27.76298 1.000 7.06267 193 MET A O 1
ATOM 3175 N N . VAL A 1 194 ? 37.37109 40.70885 29.87704 1.000 6.89407 194 VAL A N 1
ATOM 3176 C CA . VAL A 1 194 ? 36.14490 40.15955 30.40364 1.000 6.61265 194 VAL A CA 1
ATOM 3177 C C . VAL A 1 194 ? 35.74081 40.95768 31.64434 1.000 6.74856 194 VAL A C 1
ATOM 3178 O O 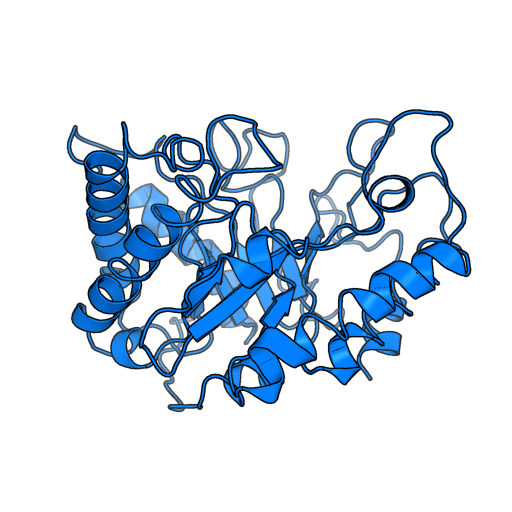. VAL A 1 194 ? 36.54463 41.10140 32.57392 1.000 6.70745 194 VAL A O 1
ATOM 3191 N N . PRO A 1 195 ? 34.53815 41.53257 31.69550 1.000 6.39961 195 PRO A N 1
ATOM 3192 C CA . PRO A 1 195 ? 34.13370 42.34091 32.84762 1.000 7.38773 195 PRO A CA 1
ATOM 3193 C C . PRO A 1 195 ? 33.52500 41.51568 33.97296 1.000 6.99615 195 PRO A C 1
ATOM 3194 O O . PRO A 1 195 ? 32.98256 40.42958 33.76053 1.000 7.07054 195 PRO A O 1
ATOM 3205 N N . THR A 1 196 ? 33.60656 42.08315 35.17751 1.000 7.09761 196 THR A N 1
ATOM 3206 C CA . THR A 1 196 ? 32.71483 41.71300 36.26925 1.000 7.30920 196 THR A CA 1
ATOM 3207 C C . THR A 1 196 ? 31.30865 42.26736 35.97009 1.000 6.99815 196 THR A C 1
ATOM 3208 O O . THR A 1 196 ? 31.08863 43.02214 35.01377 1.000 7.05158 196 THR A O 1
ATOM 3219 N N . TYR A 1 197 ? 30.34674 41.92812 36.82815 1.000 7.17047 197 TYR A N 1
ATOM 3220 C CA . TYR A 1 197 ? 28.99478 42.46915 36.71815 1.000 7.56085 197 TYR A CA 1
ATOM 3221 C C . TYR A 1 197 ? 29.05017 43.99283 36.79575 1.000 7.24947 197 TYR A C 1
ATOM 3222 O O . TYR A 1 197 ? 29.66702 44.54889 37.70937 1.000 7.03539 197 TYR A O 1
ATOM 3240 N N . CYS A 1 198 ? 28.44589 44.67018 35.81618 1.000 7.49359 198 CYS A N 1
ATOM 3241 C CA . CYS A 1 198 ? 28.50382 46.12119 35.66691 1.000 7.76045 198 CYS A CA 1
ATOM 3242 C C . CYS A 1 198 ? 29.92445 46.65314 35.49453 1.000 7.12712 198 CYS A C 1
ATOM 3243 O O . CYS A 1 198 ? 30.14536 47.86408 35.64586 1.000 8.06502 198 CYS A O 1
ATOM 3251 N N . ALA A 1 199 ? 30.89014 45.78948 35.19036 1.000 6.95760 199 ALA A N 1
ATOM 3252 C CA . ALA A 1 199 ? 32.31327 46.13916 35.25233 1.000 6.64517 199 ALA A CA 1
ATOM 3253 C C . ALA A 1 199 ? 32.66676 46.77227 36.59722 1.000 7.38062 199 ALA A C 1
ATOM 3254 O O . ALA A 1 199 ? 33.57243 47.59965 36.71311 1.000 7.88719 199 ALA A O 1
ATOM 3261 N N . SER A 1 200 ? 31.95457 46.38814 37.64733 1.000 6.90571 200 SER A N 1
ATOM 3262 C CA . SER A 1 200 ? 32.12254 46.99819 38.95420 1.000 7.62563 200 SER A CA 1
ATOM 3263 C C . SER A 1 200 ? 33.33973 46.46632 39.70345 1.000 7.53595 200 SER A C 1
ATOM 3264 O O . SER A 1 200 ? 33.68358 45.27814 39.64102 1.000 7.94695 200 SER A O 1
ATOM 3272 N N . SER A 1 201 ? 33.94616 47.36488 40.47725 1.000 7.82932 201 SER A N 1
ATOM 3273 C CA . SER A 1 201 ? 34.99254 47.03438 41.43013 1.000 8.86793 201 SER A CA 1
ATOM 3274 C C . SER A 1 201 ? 34.47286 46.81335 42.84392 1.000 9.44130 201 SER A C 1
ATOM 3275 O O . SER A 1 201 ? 35.27932 46.57155 43.74964 1.000 10.68932 201 SER A O 1
ATOM 3283 N N . ASP A 1 202 ? 33.16481 46.90388 43.08122 1.000 9.09720 202 ASP A N 1
ATOM 3284 C CA . ASP A 1 202 ? 32.66125 46.59089 44.41403 1.000 9.84440 202 ASP A CA 1
ATOM 3285 C C . ASP A 1 202 ? 32.94543 45.12050 44.70277 1.000 9.87392 202 ASP A C 1
ATOM 3286 O O . ASP A 1 202 ? 32.79780 44.26177 43.82927 1.000 9.53829 202 ASP A O 1
ATOM 3295 N N A TYR A 1 203 ? 33.29440 44.83121 45.95518 0.630 10.33359 203 TYR A N 1
ATOM 3296 N N B TYR A 1 203 ? 33.32542 44.82597 45.94426 0.370 10.31527 203 TYR A N 1
ATOM 3297 C CA A TYR A 1 203 ? 33.78746 43.50043 46.28674 0.630 10.24462 203 TYR A CA 1
ATOM 3298 C CA B TYR A 1 203 ? 33.79930 43.48482 46.27202 0.370 10.28814 203 TYR A CA 1
ATOM 3299 C C A TYR A 1 203 ? 32.83370 42.36945 45.90628 0.630 9.71602 203 TYR A C 1
ATOM 3300 C C B TYR A 1 203 ? 32.83316 42.37018 45.87805 0.370 9.82368 203 TYR A C 1
ATOM 3301 O O A TYR A 1 203 ? 33.31703 41.34255 45.40709 0.630 10.29755 203 TYR A O 1
ATOM 3302 O O B TYR A 1 203 ? 33.30318 41.35428 45.34221 0.370 10.12399 203 TYR A O 1
ATOM 3337 N N . PRO A 1 204 ? 31.51615 42.46701 46.09240 1.000 9.66037 204 PRO A N 1
ATOM 3338 C CA . PRO A 1 204 ? 30.67653 41.30848 45.73698 1.000 10.75114 204 PRO A CA 1
ATOM 3339 C C . PRO A 1 204 ? 30.75572 40.91434 44.27423 1.000 10.08354 204 PRO A C 1
ATOM 3340 O O . PRO A 1 204 ? 30.71351 39.72355 43.92968 1.000 9.94177 204 PRO A O 1
ATOM 3351 N N . LYS A 1 205 ? 30.88470 41.89817 43.38008 1.000 8.96237 205 LYS A N 1
ATOM 3352 C CA . LYS A 1 205 ? 31.03383 41.57191 41.96256 1.000 9.11588 205 LYS A CA 1
ATOM 3353 C C . LYS A 1 205 ? 32.38721 40.93163 41.68978 1.000 9.55119 205 LYS A C 1
ATOM 3354 O O . LYS A 1 205 ? 32.50500 39.99620 40.88654 1.000 9.99301 205 LYS A O 1
ATOM 3373 N N . VAL A 1 206 ? 33.43060 41.44136 42.34490 1.000 10.02155 206 VAL A N 1
ATOM 3374 C CA . VAL A 1 206 ? 34.77151 40.89671 42.16988 1.000 10.65060 206 VAL A CA 1
ATOM 3375 C C . VAL A 1 206 ? 34.83412 39.47161 42.68285 1.000 11.86689 206 VAL A C 1
ATOM 3376 O O . VAL A 1 206 ? 35.35251 38.57489 41.99946 1.000 12.60676 206 VAL A O 1
ATOM 3389 N N . ALA A 1 207 ? 34.26421 39.22140 43.85655 1.000 11.12670 207 ALA A N 1
ATOM 3390 C CA . ALA A 1 207 ? 34.27813 37.87966 44.42477 1.000 12.55551 207 ALA A CA 1
ATOM 3391 C C . ALA A 1 207 ? 33.40209 36.92433 43.62540 1.000 13.09085 207 ALA A C 1
ATOM 3392 O O . ALA A 1 207 ? 33.69365 35.72052 43.57109 1.000 14.05087 207 ALA A O 1
ATOM 3399 N N . GLY A 1 208 ? 32.31704 37.42353 43.04321 1.000 11.24268 208 GLY A N 1
ATOM 3400 C CA . GLY A 1 208 ? 31.41255 36.60480 42.25571 1.000 10.85498 208 GLY A CA 1
ATOM 3401 C C . GLY A 1 208 ? 31.92256 36.23892 40.88646 1.000 9.72434 208 GLY A C 1
ATOM 3402 O O . GLY A 1 208 ? 31.35932 35.35451 40.23350 1.000 10.68457 208 GLY A O 1
ATOM 3406 N N . MET A 1 209 ? 32.97034 36.90767 40.43199 1.000 9.67727 209 MET A N 1
ATOM 3407 C CA A MET A 1 209 ? 33.54688 36.68646 39.11509 0.580 9.58348 209 MET A CA 1
ATOM 3408 C CA B MET A 1 209 ? 33.47815 36.64955 39.09940 0.420 9.53753 209 MET A CA 1
ATOM 3409 C C . MET A 1 209 ? 34.27398 35.35426 39.04662 1.000 9.18457 209 MET A C 1
ATOM 3410 O O . MET A 1 209 ? 35.05335 35.02685 39.93389 1.000 10.10830 209 MET A O 1
ATOM 3437 N N . VAL A 1 210 ? 34.05578 34.61042 37.97399 1.000 9.08612 210 VAL A N 1
ATOM 3438 C CA . VAL A 1 210 ? 34.88212 33.46766 37.60261 1.000 9.29394 210 VAL A CA 1
ATOM 3439 C C . VAL A 1 210 ? 35.52487 33.84813 36.27527 1.000 8.91317 210 VAL A C 1
ATOM 3440 O O . VAL A 1 210 ? 34.83278 33.99931 35.25716 1.000 9.00832 210 VAL A O 1
ATOM 3453 N N . VAL A 1 211 ? 36.82599 34.08062 36.29073 1.000 9.14062 211 VAL A N 1
ATOM 3454 C CA . VAL A 1 211 ? 37.52287 34.39723 35.03976 1.000 9.07385 211 VAL A CA 1
ATOM 3455 C C . VAL A 1 211 ? 37.54727 33.13727 34.18577 1.000 8.97351 211 VAL A C 1
ATOM 3456 O O . VAL A 1 211 ? 37.84972 32.06056 34.71724 1.000 9.73555 211 VAL A O 1
ATOM 3469 N N . PRO A 1 212 ? 37.22198 33.20047 32.89407 1.000 7.95874 212 PRO A N 1
ATOM 3470 C CA . PRO A 1 212 ? 37.27669 31.99051 32.06687 1.000 8.98047 212 PRO A CA 1
ATOM 3471 C C . PRO A 1 212 ? 38.62654 31.29503 32.13921 1.000 9.24215 212 PRO A C 1
ATOM 3472 O O . PRO A 1 212 ? 39.66820 31.92860 32.35868 1.000 10.29589 212 PRO A O 1
ATOM 3483 N N . ASN A 1 213 ? 38.59532 29.98271 31.90855 1.000 9.87621 213 ASN A N 1
ATOM 3484 C CA . ASN A 1 213 ? 39.80058 29.15862 31.85303 1.000 11.10808 213 ASN A CA 1
ATOM 3485 C C . ASN A 1 213 ? 40.48370 29.38645 30.50570 1.000 11.49947 213 ASN A C 1
ATOM 3486 O O . ASN A 1 213 ? 40.41164 28.57239 29.57738 1.000 13.35626 213 ASN A O 1
ATOM 3497 N N . ASP A 1 214 ? 41.16327 30.53083 30.40619 1.000 10.10349 214 ASP A N 1
ATOM 3498 C CA . ASP A 1 214 ? 41.88130 30.97844 29.21322 1.000 9.64544 214 ASP A CA 1
ATOM 3499 C C . ASP A 1 214 ? 43.05989 31.78130 29.75243 1.000 9.69610 214 ASP A C 1
ATOM 3500 O O . ASP A 1 214 ? 42.85296 32.64498 30.62328 1.000 10.25381 214 ASP A O 1
ATOM 3509 N N . PRO A 1 215 ? 44.27739 31.53786 29.27928 1.000 9.68302 215 PRO A N 1
ATOM 3510 C CA . PRO A 1 215 ? 45.45679 32.17534 29.88422 1.000 10.17294 215 PRO A CA 1
ATOM 3511 C C . PRO A 1 215 ? 45.76458 33.56520 29.35073 1.000 9.82142 215 PRO A C 1
ATOM 3512 O O . PRO A 1 215 ? 46.78316 34.13966 29.76634 1.000 10.72730 215 PRO A O 1
ATOM 3523 N N . ASN A 1 216 ? 44.95233 34.09708 28.44597 1.000 8.72289 216 ASN A N 1
ATOM 3524 C CA . ASN A 1 216 ? 45.22554 35.35619 27.75876 1.000 7.99576 216 ASN A CA 1
ATOM 3525 C C . ASN A 1 216 ? 44.02087 36.27645 27.80036 1.000 7.89220 216 ASN A C 1
ATOM 3526 O O . ASN A 1 216 ? 43.54113 36.76948 26.77881 1.000 7.85097 216 ASN A O 1
ATOM 3537 N N . VAL A 1 217 ? 43.53408 36.52438 29.01373 1.000 8.52389 217 VAL A N 1
ATOM 3538 C CA . VAL A 1 217 ? 42.44513 37.45722 29.25443 1.000 7.84902 217 VAL A CA 1
ATOM 3539 C C . VAL A 1 217 ? 42.85199 38.46936 30.31611 1.000 7.49290 217 VAL A C 1
ATOM 3540 O O . VAL A 1 217 ? 43.73167 38.23166 31.15073 1.000 8.76912 217 VAL A O 1
ATOM 3553 N N . ALA A 1 218 ? 42.17020 39.60429 30.29513 1.000 7.48476 218 ALA A N 1
ATOM 3554 C CA . ALA A 1 218 ? 42.30624 40.62562 31.31933 1.000 7.01685 218 ALA A CA 1
ATOM 3555 C C . ALA A 1 218 ? 40.92750 40.96001 31.86857 1.000 6.67855 218 ALA A C 1
ATOM 3556 O O . ALA A 1 218 ? 39.93423 40.89018 31.13840 1.000 7.71824 218 ALA A O 1
ATOM 3563 N N . VAL A 1 219 ? 40.85532 41.32108 33.14850 1.000 6.38079 219 VAL A N 1
ATOM 3564 C CA . VAL A 1 219 ? 39.58234 41.72313 33.74323 1.000 7.45273 219 VAL A CA 1
ATOM 3565 C C . VAL A 1 219 ? 39.32944 43.19245 33.44276 1.000 7.31549 219 VAL A C 1
ATOM 3566 O O . VAL A 1 219 ? 40.22445 44.03565 33.59387 1.000 8.66161 219 VAL A O 1
ATOM 3579 N N . SER A 1 220 ? 38.11305 43.49221 32.99189 1.000 7.08260 220 SER A N 1
ATOM 3580 C CA . SER A 1 220 ? 37.66477 44.84412 32.68151 1.000 6.95743 220 SER A CA 1
ATOM 3581 C C . SER A 1 220 ? 36.91939 45.43174 33.87416 1.000 6.83029 220 SER A C 1
ATOM 3582 O O . SER A 1 220 ? 35.91863 44.86791 34.32327 1.000 6.87873 220 SER A O 1
ATOM 3590 N N . ILE A 1 221 ? 37.41179 46.56568 34.37059 1.000 6.71044 221 ILE A N 1
ATOM 3591 C CA . ILE A 1 221 ? 36.82332 47.29297 35.49260 1.000 6.47613 221 ILE A CA 1
ATOM 3592 C C . ILE A 1 221 ? 36.55677 48.73417 35.07594 1.000 6.54335 221 ILE A C 1
ATOM 3593 O O . ILE A 1 221 ? 37.40840 49.38020 34.45343 1.000 7.15501 221 ILE A O 1
ATOM 3609 N N . HIS A 1 222 ? 35.38550 49.25018 35.44569 1.000 6.14898 222 HIS A N 1
ATOM 3610 C CA . HIS A 1 222 ? 35.04441 50.66664 35.28931 1.000 6.71243 222 HIS A CA 1
ATOM 3611 C C . HIS A 1 222 ? 34.87836 51.21343 36.69726 1.000 6.67161 222 HIS A C 1
ATOM 3612 O O . HIS A 1 222 ? 34.03791 50.71227 37.44983 1.000 7.42732 222 HIS A O 1
ATOM 3626 N N . ALA A 1 223 ? 35.67531 52.21041 37.07040 1.000 6.56852 223 ALA A N 1
ATOM 3627 C CA . ALA A 1 223 ? 35.74182 52.64343 38.47683 1.000 6.84363 223 ALA A CA 1
ATOM 3628 C C . ALA A 1 223 ? 35.79342 54.17035 38.56789 1.000 6.68993 223 ALA A C 1
ATOM 3629 O O . ALA A 1 223 ? 36.85893 54.79051 38.68565 1.000 7.68562 223 ALA A O 1
ATOM 3636 N N . TYR A 1 224 ? 34.61081 54.77397 38.51243 1.000 7.25935 224 TYR A N 1
ATOM 3637 C CA . TYR A 1 224 ? 34.45829 56.20710 38.74344 1.000 7.19057 224 TYR A CA 1
ATOM 3638 C C . TYR A 1 224 ? 34.22451 56.37200 40.24207 1.000 8.07973 224 TYR A C 1
ATOM 3639 O O . TYR A 1 224 ? 33.09691 56.50175 40.72392 1.000 8.58111 224 TYR A O 1
ATOM 3657 N N . ILE A 1 225 ? 35.31806 56.33443 40.99205 1.000 6.60386 225 ILE A N 1
ATOM 3658 C CA . ILE A 1 225 ? 35.23755 56.17183 42.44089 1.000 8.01452 225 ILE A CA 1
ATOM 3659 C C . ILE A 1 225 ? 36.06991 57.21883 43.16317 1.000 7.68673 225 ILE A C 1
ATOM 3660 O O . ILE A 1 225 ? 37.12549 57.62823 42.65156 1.000 8.10676 225 ILE A O 1
ATOM 3676 N N . PRO A 1 226 ? 35.63550 57.67594 44.34209 1.000 7.44789 226 PRO A N 1
ATOM 3677 C CA . PRO A 1 226 ? 34.31508 57.42804 44.92150 1.000 7.88565 226 PRO A CA 1
ATOM 3678 C C . PRO A 1 226 ? 33.23406 58.11461 44.08662 1.000 7.71730 226 PRO A C 1
ATOM 3679 O O . PRO A 1 226 ? 33.44847 59.19052 43.53463 1.000 8.60569 226 PRO A O 1
ATOM 3690 N N . TYR A 1 227 ? 32.07396 57.47672 43.98032 1.000 7.84047 227 TYR A N 1
ATOM 3691 C CA . TYR A 1 227 ? 31.02938 57.92916 43.07218 1.000 8.18537 227 TYR A CA 1
ATOM 3692 C C . TYR A 1 227 ? 30.60284 59.37261 43.32165 1.000 8.23072 227 TYR A C 1
ATOM 3693 O O . TYR A 1 227 ? 30.41621 60.14331 42.37273 1.000 8.48469 227 TYR A O 1
ATOM 3711 N N . ASN A 1 228 ? 30.37487 59.75511 44.57952 1.000 8.30875 228 ASN A N 1
ATOM 3712 C CA . ASN A 1 228 ? 29.77215 61.06740 44.81861 1.000 8.95552 228 ASN A CA 1
ATOM 3713 C C . ASN A 1 228 ? 30.66285 62.20611 44.35385 1.000 8.11812 228 ASN A C 1
ATOM 3714 O O . ASN A 1 228 ? 30.15248 63.25138 43.93791 1.000 9.62490 228 ASN A O 1
ATOM 3725 N N . LEU A 1 229 ? 31.97893 62.02358 44.40695 1.000 8.36593 229 LEU A N 1
ATOM 3726 C CA . LEU A 1 229 ? 32.91955 63.00868 43.88787 1.000 7.82514 229 LEU A CA 1
ATOM 3727 C C . LEU A 1 229 ? 33.10745 62.86449 42.38440 1.000 7.88095 229 LEU A C 1
ATOM 3728 O O . LEU A 1 229 ? 33.08649 63.85731 41.64610 1.000 8.73587 229 LEU A O 1
ATOM 3744 N N . ALA A 1 230 ? 33.31326 61.63818 41.91265 1.000 7.28687 230 ALA A N 1
ATOM 3745 C CA . ALA A 1 230 ? 33.79667 61.43373 40.55509 1.000 7.56303 230 ALA A CA 1
ATOM 3746 C C . ALA A 1 230 ? 32.71970 61.50220 39.48905 1.000 7.72154 230 ALA A C 1
ATOM 3747 O O . ALA A 1 230 ? 33.00949 61.91468 38.35745 1.000 9.27307 230 ALA A O 1
ATOM 3754 N N . LEU A 1 231 ? 31.50103 61.06457 39.78209 1.000 7.95107 231 LEU A N 1
ATOM 3755 C CA . LEU A 1 231 ? 30.49872 60.90887 38.74250 1.000 9.43936 231 LEU A CA 1
ATOM 3756 C C . LEU A 1 231 ? 29.11905 61.44369 39.08703 1.000 9.89941 231 LEU A C 1
ATOM 3757 O O . LEU A 1 231 ? 28.35417 61.72360 38.16192 1.000 11.68775 231 LEU A O 1
ATOM 3773 N N . ASN A 1 232 ? 28.77226 61.60070 40.35567 1.000 9.17235 232 ASN A N 1
ATOM 3774 C CA . ASN A 1 232 ? 27.47324 62.16623 40.71150 1.000 9.05759 232 ASN A CA 1
ATOM 3775 C C . ASN A 1 232 ? 27.46839 63.64196 40.34307 1.000 9.45566 232 ASN A C 1
ATOM 3776 O O . ASN A 1 232 ? 28.26132 64.41983 40.87362 1.000 11.00571 232 ASN A O 1
ATOM 3787 N N . ILE A 1 233 ? 26.55692 64.04311 39.45454 1.000 9.00079 233 ILE A N 1
ATOM 3788 C CA . ILE A 1 233 ? 26.50772 65.40548 38.94535 1.000 10.16474 233 ILE A CA 1
ATOM 3789 C C . ILE A 1 233 ? 25.48937 66.27820 39.66506 1.000 10.83012 233 ILE A C 1
ATOM 3790 O O . ILE A 1 233 ? 25.33644 67.45284 39.30499 1.000 12.08987 233 ILE A O 1
ATOM 3806 N N . ALA A 1 234 ? 24.77636 65.75387 40.64784 1.000 10.27517 234 ALA A N 1
ATOM 3807 C CA . ALA A 1 234 ? 23.77235 66.56287 41.32411 1.000 9.40401 234 ALA A CA 1
ATOM 3808 C C . ALA A 1 234 ? 24.41574 67.77681 41.98965 1.000 9.44762 234 ALA A C 1
ATOM 3809 O O . ALA A 1 234 ? 25.55006 67.71369 42.47861 1.000 9.88528 234 ALA A O 1
ATOM 3816 N N . PRO A 1 235 ? 23.71735 68.89834 42.03295 1.000 9.80366 235 PRO A N 1
ATOM 3817 C CA . PRO A 1 235 ? 24.26183 70.05145 42.75152 1.000 9.94760 235 PRO A CA 1
ATOM 3818 C C . PRO A 1 235 ? 24.39747 69.72957 44.23429 1.000 9.46688 235 PRO A C 1
ATOM 3819 O O . PRO A 1 235 ? 23.62893 68.94251 44.78597 1.000 10.40049 235 PRO A O 1
ATOM 3830 N N . GLY A 1 236 ? 25.38062 70.36091 44.87943 1.000 9.58250 236 GLY A N 1
ATOM 3831 C CA . GLY A 1 236 ? 25.63122 70.16838 46.29232 1.000 10.78609 236 GLY A CA 1
ATOM 3832 C C . GLY A 1 236 ? 26.44698 68.95428 46.64693 1.000 10.69032 236 GLY A C 1
ATOM 3833 O O . GLY A 1 236 ? 26.70579 68.73252 47.83695 1.000 12.22757 236 GLY A O 1
ATOM 3837 N N . THR A 1 237 ? 26.84275 68.15377 45.67183 1.000 8.79076 237 THR A N 1
ATOM 3838 C CA . THR A 1 237 ? 27.65163 66.96231 45.90872 1.000 8.40864 237 THR A CA 1
ATOM 3839 C C . THR A 1 237 ? 29.11192 67.34333 46.12528 1.000 8.99431 237 THR A C 1
ATOM 3840 O O . THR A 1 237 ? 29.52971 68.47176 45.85823 1.000 9.86007 237 THR A O 1
ATOM 3851 N N . PRO A 1 238 ? 29.92833 66.40710 46.60572 1.000 8.22038 238 PRO A N 1
ATOM 3852 C CA . PRO A 1 238 ? 31.32726 66.74065 46.91408 1.000 9.21152 238 PRO A CA 1
ATOM 3853 C C . PRO A 1 238 ? 32.11861 67.19454 45.69775 1.000 8.57911 238 PRO A C 1
ATOM 3854 O O . PRO A 1 238 ? 31.97258 66.64816 44.60258 1.000 8.81894 238 PRO A O 1
ATOM 3865 N N . THR A 1 239 ? 33.01172 68.16510 45.92833 1.000 9.22310 239 THR A N 1
ATOM 3866 C CA . THR A 1 239 ? 33.94817 68.65404 44.93212 1.000 9.32731 239 THR A CA 1
ATOM 3867 C C . THR A 1 239 ? 35.40810 68.51599 45.34402 1.000 8.83319 239 THR A C 1
ATOM 3868 O O . THR A 1 239 ? 36.28190 68.67155 44.48786 1.000 9.27369 239 THR A O 1
ATOM 3879 N N . THR A 1 240 ? 35.69750 68.26457 46.61573 1.000 9.38068 240 THR A N 1
ATOM 3880 C CA A THR A 1 240 ? 37.07055 68.22669 47.11763 0.790 9.85977 240 THR A CA 1
ATOM 3881 C CA B THR A 1 240 ? 37.06761 68.22738 47.10858 0.210 10.30257 240 THR A CA 1
ATOM 3882 C C . THR A 1 240 ? 37.59409 66.79847 47.08851 1.000 9.59445 240 THR A C 1
ATOM 3883 O O . THR A 1 240 ? 36.90706 65.86349 47.52206 1.000 11.50191 240 THR A O 1
ATOM 3904 N N . PHE A 1 241 ? 38.81459 66.62996 46.59683 1.000 8.54438 241 PHE A N 1
ATOM 3905 C CA . PHE A 1 241 ? 39.50234 65.34478 46.64918 1.000 8.21491 241 PHE A CA 1
ATOM 3906 C C . PHE A 1 241 ? 40.31360 65.31254 47.94189 1.000 8.57384 241 PHE A C 1
ATOM 3907 O O . PHE A 1 241 ? 41.31992 66.01451 48.06771 1.000 8.95308 241 PHE A O 1
ATOM 3924 N N . GLY A 1 242 ? 39.85869 64.51733 48.90632 1.000 8.05736 242 GLY A N 1
ATOM 3925 C CA . GLY A 1 242 ? 40.46705 64.45822 50.21782 1.000 9.34726 242 GLY A CA 1
ATOM 3926 C C . GLY A 1 242 ? 40.88104 63.06468 50.65037 1.000 8.34492 242 GLY A C 1
ATOM 3927 O O . GLY A 1 242 ? 40.81636 62.09539 49.88988 1.000 8.40380 242 GLY A O 1
ATOM 3931 N N . ASP A 1 243 ? 41.31335 62.97458 51.90843 1.000 9.10837 243 ASP A N 1
ATOM 3932 C CA . ASP A 1 243 ? 41.92079 61.74975 52.41865 1.000 8.83969 243 ASP A CA 1
ATOM 3933 C C . ASP A 1 243 ? 40.99095 60.55005 52.28986 1.000 8.93057 243 ASP A C 1
ATOM 3934 O O . ASP A 1 243 ? 41.43428 59.46066 51.92689 1.000 9.43714 243 ASP A O 1
ATOM 3943 N N . ALA A 1 244 ? 39.70244 60.71423 52.60014 1.000 9.36180 244 ALA A N 1
ATOM 3944 C CA . ALA A 1 244 ? 38.80405 59.56185 52.54859 1.000 9.65125 244 ALA A CA 1
ATOM 3945 C C . ALA A 1 244 ? 38.61020 59.06807 51.12029 1.000 8.68340 244 ALA A C 1
ATOM 3946 O O . ALA A 1 244 ? 38.45443 57.86354 50.88442 1.000 8.64573 244 ALA A O 1
ATOM 3953 N N . ASP A 1 245 ? 38.63416 59.97928 50.15471 1.000 8.07169 245 ASP A N 1
ATOM 3954 C CA . ASP A 1 245 ? 38.49894 59.59443 48.75612 1.000 7.76927 245 ASP A CA 1
ATOM 3955 C C . ASP A 1 245 ? 39.71737 58.81402 48.29621 1.000 8.04493 245 ASP A C 1
ATOM 3956 O O . ASP A 1 245 ? 39.59111 57.77613 47.62248 1.000 8.36991 245 ASP A O 1
ATOM 3965 N N . ALA A 1 246 ? 40.90879 59.33196 48.61548 1.000 7.85379 246 ALA A N 1
ATOM 3966 C CA . ALA A 1 246 ? 42.14784 58.63348 48.29985 1.000 7.72970 246 ALA A CA 1
ATOM 3967 C C . ALA A 1 246 ? 42.17973 57.25835 48.94702 1.000 8.04454 246 ALA A C 1
ATOM 3968 O O . ALA A 1 246 ? 42.59012 56.27602 48.31249 1.000 8.50999 246 ALA A O 1
ATOM 3975 N N . ALA A 1 247 ? 41.74583 57.16607 50.20662 1.000 7.66611 247 ALA A N 1
ATOM 3976 C CA . ALA A 1 247 ? 41.74360 55.88088 50.89563 1.000 8.14854 247 ALA A CA 1
ATOM 3977 C C . ALA A 1 247 ? 40.82995 54.88206 50.19748 1.000 8.30462 247 ALA A C 1
ATOM 3978 O O . ALA A 1 247 ? 41.15959 53.69312 50.09771 1.000 8.09592 247 ALA A O 1
ATOM 3985 N N . PHE A 1 248 ? 39.67165 55.33668 49.71408 1.000 8.13386 248 PHE A N 1
ATOM 3986 C CA . PHE A 1 248 ? 38.75254 54.42211 49.04406 1.000 8.09882 248 PHE A CA 1
ATOM 3987 C C . PHE A 1 248 ? 39.36856 53.87912 47.75373 1.000 7.49585 248 PHE A C 1
ATOM 3988 O O . PHE A 1 248 ? 39.24706 52.68375 47.43225 1.000 7.81241 248 PHE A O 1
ATOM 4005 N N . ILE A 1 249 ? 40.00772 54.75241 46.97987 1.000 7.34646 249 ILE A N 1
ATOM 4006 C CA . ILE A 1 249 ? 40.68209 54.32310 45.76382 1.000 7.51437 249 ILE A CA 1
ATOM 4007 C C . ILE A 1 249 ? 41.78394 53.32323 46.09044 1.000 7.01101 249 ILE A C 1
ATOM 4008 O O . ILE A 1 249 ? 41.89618 52.26587 45.45694 1.000 7.21807 249 ILE A O 1
ATOM 4024 N N . ASP A 1 250 ? 42.62047 53.64732 47.07633 1.000 7.12537 250 ASP A N 1
ATOM 4025 C CA . ASP A 1 250 ? 43.74061 52.77494 47.40558 1.000 7.29735 250 ASP A CA 1
ATOM 4026 C C . ASP A 1 250 ? 43.26052 51.39500 47.85117 1.000 7.56607 250 ASP A C 1
ATOM 4027 O O . ASP A 1 250 ? 43.81317 50.37035 47.43004 1.000 7.79353 250 ASP A O 1
ATOM 4036 N N . LYS A 1 251 ? 42.22538 51.35000 48.69916 1.000 7.20160 251 LYS A N 1
ATOM 4037 C CA . LYS A 1 251 ? 41.69114 50.07109 49.16332 1.000 7.70603 251 LYS A CA 1
ATOM 4038 C C . LYS A 1 251 ? 41.17283 49.24606 47.99743 1.000 7.19821 251 LYS A C 1
ATOM 4039 O O . LYS A 1 251 ? 41.42589 48.03664 47.90667 1.000 7.90102 251 LYS A O 1
ATOM 4058 N N . THR A 1 252 ? 40.45044 49.89115 47.08648 1.000 7.11077 252 THR A N 1
ATOM 4059 C CA . THR A 1 252 ? 39.88210 49.18284 45.94573 1.000 7.34027 252 THR A CA 1
ATOM 4060 C C . THR A 1 252 ? 40.98541 48.58662 45.09081 1.000 7.32589 252 THR A C 1
ATOM 4061 O O . THR A 1 252 ? 40.90887 47.42710 44.67740 1.000 7.71161 252 THR A O 1
ATOM 4072 N N . PHE A 1 253 ? 42.03316 49.36703 44.81563 1.000 7.44914 253 PHE A N 1
ATOM 4073 C CA A PHE A 1 253 ? 43.09932 48.88627 43.93992 0.570 7.57161 253 PHE A CA 1
ATOM 4074 C CA B PHE A 1 253 ? 43.07946 48.87185 43.93127 0.430 7.62451 253 PHE A CA 1
ATOM 4075 C C . PHE A 1 253 ? 43.92290 47.79082 44.60346 1.000 7.85203 253 PHE A C 1
ATOM 4076 O O . PHE A 1 253 ? 44.30956 46.81677 43.94547 1.000 7.66381 253 PHE A O 1
ATOM 4109 N N . ARG A 1 254 ? 44.20054 47.91889 45.90290 1.000 7.34058 254 ARG A N 1
ATOM 4110 C CA . ARG A 1 254 ? 44.86926 46.82333 46.59536 1.000 7.63262 254 ARG A CA 1
ATOM 4111 C C . ARG A 1 254 ? 44.04249 45.53637 46.51977 1.000 7.76933 254 ARG A C 1
ATOM 4112 O O . ARG A 1 254 ? 44.59443 44.44109 46.39105 1.000 8.09091 254 ARG A O 1
ATOM 4133 N N . MET A 1 255 ? 42.71752 45.65466 46.63094 1.000 7.32247 255 MET A N 1
ATOM 4134 C CA A MET A 1 255 ? 41.85655 44.47810 46.55994 0.790 7.42112 255 MET A CA 1
ATOM 4135 C CA B MET A 1 255 ? 41.82962 44.49566 46.54736 0.210 7.70941 255 MET A CA 1
ATOM 4136 C C . MET A 1 255 ? 41.86994 43.86534 45.16115 1.000 7.31944 255 MET A C 1
ATOM 4137 O O . MET A 1 255 ? 41.93155 42.63478 45.02590 1.000 8.15119 255 MET A O 1
ATOM 4164 N N . LEU A 1 256 ? 41.83743 44.68640 44.11059 1.000 7.31373 256 LEU A N 1
ATOM 4165 C CA . LEU A 1 256 ? 41.90236 44.14622 42.75372 1.000 7.67186 256 LEU A CA 1
ATOM 4166 C C . LEU A 1 256 ? 43.23995 43.45645 42.52494 1.000 7.96260 256 LEU A C 1
ATOM 4167 O O . LEU A 1 256 ? 43.31691 42.42576 41.84316 1.000 8.27480 256 LEU A O 1
ATOM 4183 N N . ASN A 1 257 ? 44.30973 44.03210 43.07668 1.000 8.34652 257 ASN A N 1
ATOM 4184 C CA . ASN A 1 257 ? 45.62773 43.42271 42.98755 1.000 8.45187 257 ASN A CA 1
ATOM 4185 C C . ASN A 1 257 ? 45.63891 42.05992 43.67279 1.000 8.94394 257 ASN A C 1
ATOM 4186 O O . ASN A 1 257 ? 46.18560 41.08895 43.13397 1.000 9.51327 257 ASN A O 1
ATOM 4197 N N . ASN A 1 258 ? 45.04052 41.95881 44.86639 1.000 8.92220 258 ASN A N 1
ATOM 4198 C CA . ASN A 1 258 ? 45.00298 40.68337 45.57868 1.000 9.79753 258 ASN A CA 1
ATOM 4199 C C . ASN A 1 258 ? 44.19457 39.64339 44.81659 1.000 10.34058 258 ASN A C 1
ATOM 4200 O O . ASN A 1 258 ? 44.57611 38.47287 44.75427 1.000 11.20357 258 ASN A O 1
ATOM 4211 N N . THR A 1 259 ? 43.05509 40.04193 44.25457 1.000 10.00355 259 THR A N 1
ATOM 4212 C CA . THR A 1 259 ? 42.15887 39.05437 43.67107 1.000 9.80618 259 THR A CA 1
ATOM 4213 C C . THR A 1 259 ? 42.66084 38.56451 42.32327 1.000 9.24666 259 THR A C 1
ATOM 4214 O O . THR A 1 259 ? 42.60765 37.36835 42.04209 1.000 9.87568 259 THR A O 1
ATOM 4225 N N . PHE A 1 260 ? 43.14706 39.47169 41.47743 1.000 8.35735 260 PHE A N 1
ATOM 4226 C CA . PHE A 1 260 ? 43.48350 39.15824 40.09193 1.000 8.16354 260 PHE A CA 1
ATOM 4227 C C . PHE A 1 260 ? 44.97949 39.23570 39.80774 1.000 8.74071 260 PHE A C 1
ATOM 4228 O O . PHE A 1 260 ? 45.59206 38.23502 39.40521 1.000 8.85253 260 PHE A O 1
ATOM 4245 N N . VAL A 1 261 ? 45.59447 40.40456 40.01509 1.000 9.09409 261 VAL A N 1
ATOM 4246 C CA . VAL A 1 261 ? 46.94462 40.63573 39.48912 1.000 9.50477 261 VAL A CA 1
ATOM 4247 C C . VAL A 1 261 ? 47.95529 39.69954 40.13723 1.000 10.84868 261 VAL A C 1
ATOM 4248 O O . VAL A 1 261 ? 48.80499 39.10763 39.45488 1.000 11.84341 261 VAL A O 1
ATOM 4261 N N . LYS A 1 262 ? 47.87682 39.53109 41.45674 1.000 10.79929 262 LYS A N 1
ATOM 4262 C CA . LYS A 1 262 ? 48.78922 38.63756 42.16314 1.000 12.03322 262 LYS A CA 1
ATOM 4263 C C . LYS A 1 262 ? 48.58499 37.18584 41.76800 1.000 12.78932 262 LYS A C 1
ATOM 4264 O O . LYS A 1 262 ? 49.46983 36.35676 42.00650 1.000 15.21947 262 LYS A O 1
ATOM 4283 N N . LYS A 1 263 ? 47.44001 36.85121 41.18811 1.000 12.52610 263 LYS A N 1
ATOM 4284 C CA . LYS A 1 263 ? 47.17998 35.51037 40.68177 1.000 13.46504 263 LYS A CA 1
ATOM 4285 C C . LYS A 1 263 ? 47.50751 35.38589 39.19765 1.000 12.49468 263 LYS A C 1
ATOM 4286 O O . LYS A 1 263 ? 47.13675 34.38213 38.57040 1.000 15.37762 263 LYS A O 1
ATOM 4305 N N . GLY A 1 264 ? 48.19617 36.37897 38.63301 1.000 11.14593 264 GLY A N 1
ATOM 4306 C CA . GLY A 1 264 ? 48.64057 36.32716 37.25469 1.000 11.24731 264 GLY A CA 1
ATOM 4307 C C . GLY A 1 264 ? 47.63540 36.76954 36.22416 1.000 10.16696 264 GLY A C 1
ATOM 4308 O O . GLY A 1 264 ? 47.83887 36.49736 35.03920 1.000 11.84616 264 GLY A O 1
ATOM 4312 N N . ILE A 1 265 ? 46.56310 37.44877 36.62511 1.000 9.03613 265 ILE A N 1
ATOM 4313 C CA . ILE A 1 265 ? 45.52414 37.91424 35.70763 1.000 9.25580 265 ILE A CA 1
ATOM 4314 C C . ILE A 1 265 ? 45.53324 39.43658 35.72118 1.000 8.41914 265 ILE A C 1
ATOM 4315 O O . ILE A 1 265 ? 45.23963 40.05194 36.75865 1.000 8.44857 265 ILE A O 1
ATOM 4331 N N . PRO A 1 266 ? 45.88595 40.08802 34.61757 1.000 7.61046 266 PRO A N 1
ATOM 4332 C CA . PRO A 1 266 ? 45.94189 41.54926 34.63256 1.000 7.53114 266 PRO A CA 1
ATOM 4333 C C . PRO A 1 266 ? 44.55782 42.16959 34.66864 1.000 7.01409 266 PRO A C 1
ATOM 4334 O O . PRO A 1 266 ? 43.56067 41.55083 34.27964 1.000 7.91750 266 PRO A O 1
ATOM 4345 N N . VAL A 1 267 ? 44.51392 43.42694 35.11493 1.000 7.11258 267 VAL A N 1
ATOM 4346 C CA . VAL A 1 267 ? 43.29577 44.23190 35.18548 1.000 6.83966 267 VAL A CA 1
ATOM 4347 C C . VAL A 1 267 ? 43.49900 45.49843 34.36358 1.000 6.90435 267 VAL A C 1
ATOM 4348 O O . VAL A 1 267 ? 44.55045 46.14409 34.44804 1.000 7.71517 267 VAL A O 1
ATOM 4361 N N . ILE A 1 268 ? 42.48359 45.85952 33.58135 1.000 6.90351 268 ILE A N 1
ATOM 4362 C CA . ILE A 1 268 ? 42.44008 47.11863 32.83676 1.000 7.01451 268 ILE A CA 1
ATOM 4363 C C . ILE A 1 268 ? 41.30579 47.95616 33.40821 1.000 6.81128 268 ILE A C 1
ATOM 4364 O O . ILE A 1 268 ? 40.17258 47.47591 33.51924 1.000 7.42032 268 ILE A O 1
ATOM 4380 N N . ILE A 1 269 ? 41.60498 49.19861 33.77738 1.000 6.56167 269 ILE A N 1
ATOM 4381 C CA . ILE A 1 269 ? 40.56439 50.16415 34.13619 1.000 7.13366 269 ILE A CA 1
ATOM 4382 C C . ILE A 1 269 ? 40.05467 50.75878 32.82479 1.000 6.74572 269 ILE A C 1
ATOM 4383 O O . ILE A 1 269 ? 40.55263 51.78759 32.33162 1.000 7.22773 269 ILE A O 1
ATOM 4399 N N . GLY A 1 270 ? 39.07080 50.08154 32.24107 1.000 6.06839 270 GLY A N 1
ATOM 4400 C CA . GLY A 1 270 ? 38.57499 50.43958 30.93045 1.000 6.48154 270 GLY A CA 1
ATOM 4401 C C . GLY A 1 270 ? 37.81407 51.74483 30.89147 1.000 6.31903 270 GLY A C 1
ATOM 4402 O O . GLY A 1 270 ? 37.66011 52.31990 29.79871 1.000 6.92328 270 GLY A O 1
ATOM 4406 N N . GLN A 1 271 ? 37.31895 52.21418 32.04653 1.000 5.68371 271 GLN A N 1
ATOM 4407 C CA . GLN A 1 271 ? 36.72166 53.53958 32.16323 1.000 5.82618 271 GLN A CA 1
ATOM 4408 C C . GLN A 1 271 ? 37.00133 54.10732 33.54349 1.000 6.28750 271 GLN A C 1
ATOM 4409 O O . GLN A 1 271 ? 36.78394 53.42334 34.54713 1.000 6.43745 271 GLN A O 1
ATOM 4423 N N . PHE A 1 272 ? 37.40515 55.37659 33.58093 1.000 5.94637 272 PHE A N 1
ATOM 4424 C CA . PHE A 1 272 ? 37.38774 56.19433 34.78771 1.000 6.08381 272 PHE A CA 1
ATOM 4425 C C . PHE A 1 272 ? 37.33545 57.64333 34.32199 1.000 6.59765 272 PHE A C 1
ATOM 4426 O O . PHE A 1 272 ? 37.58357 57.94789 33.15112 1.000 6.78520 272 PHE A O 1
ATOM 4443 N N . ALA A 1 273 ? 37.00529 58.53891 35.25426 1.000 7.16460 273 ALA A N 1
ATOM 4444 C CA . ALA A 1 273 ? 37.05152 59.98318 35.03028 1.000 7.64148 273 ALA A CA 1
ATOM 4445 C C . ALA A 1 273 ? 36.63169 60.65194 36.33222 1.000 7.64230 273 ALA A C 1
ATOM 4446 O O . ALA A 1 273 ? 36.17807 59.98829 37.27307 1.000 8.48013 273 ALA A O 1
ATOM 4453 N N . ILE A 1 274 ? 36.79261 61.97719 36.38234 1.000 7.83524 274 ILE A N 1
ATOM 4454 C CA . ILE A 1 274 ? 36.20066 62.81141 37.43100 1.000 7.71211 274 ILE A CA 1
ATOM 4455 C C . ILE A 1 274 ? 35.48480 63.96804 36.74369 1.000 7.53619 274 ILE A C 1
ATOM 4456 O O . ILE A 1 274 ? 36.09499 64.72424 35.97662 1.000 8.05197 274 ILE A O 1
ATOM 4472 N N . THR A 1 275 ? 34.18366 64.08023 36.98617 1.000 7.97092 275 THR A N 1
ATOM 4473 C CA . THR A 1 275 ? 33.35725 65.07136 36.31406 1.000 9.00550 275 THR A CA 1
ATOM 4474 C C . THR A 1 275 ? 33.70142 66.49048 36.76071 1.000 8.26154 275 THR A C 1
ATOM 4475 O O . THR A 1 275 ? 34.07131 66.74452 37.91523 1.000 9.31783 275 THR A O 1
ATOM 4486 N N . ASP A 1 276 ? 33.57319 67.43182 35.82018 1.000 9.29085 276 ASP A N 1
ATOM 4487 C CA . ASP A 1 276 ? 33.90287 68.82728 36.08937 1.000 9.38143 276 ASP A CA 1
ATOM 4488 C C . ASP A 1 276 ? 32.83691 69.44634 36.98964 1.000 11.14134 276 ASP A C 1
ATOM 4489 O O . ASP A 1 276 ? 31.67339 69.58964 36.59086 1.000 12.15543 276 ASP A O 1
ATOM 4498 N N . LYS A 1 277 ? 33.24202 69.85738 38.18038 1.000 9.58952 277 LYS A N 1
ATOM 4499 C CA . LYS A 1 277 ? 32.41216 70.63200 39.09534 1.000 9.54695 277 LYS A CA 1
ATOM 4500 C C . LYS A 1 277 ? 33.07659 71.98105 39.35620 1.000 10.45972 277 LYS A C 1
ATOM 4501 O O . LYS A 1 277 ? 33.00714 72.52041 40.46157 1.000 11.89437 277 LYS A O 1
ATOM 4520 N N . ASP A 1 278 ? 33.75760 72.51478 38.33703 1.000 10.41339 278 ASP A N 1
ATOM 4521 C CA . ASP A 1 278 ? 34.49884 73.77331 38.45099 1.000 12.07172 278 ASP A CA 1
ATOM 4522 C C . ASP A 1 278 ? 35.54204 73.68739 39.55483 1.000 10.67682 278 ASP A C 1
ATOM 4523 O O . ASP A 1 278 ? 35.76340 74.62876 40.31934 1.000 11.90975 278 ASP A O 1
ATOM 4532 N N . ASN A 1 279 ? 36.21171 72.54379 39.60498 1.000 9.50881 279 ASN A N 1
ATOM 4533 C CA . ASN A 1 279 ? 37.12803 72.14748 40.66212 1.000 8.71694 279 ASN A CA 1
ATOM 4534 C C . ASN A 1 279 ? 38.41448 71.60569 40.07720 1.000 8.29998 279 ASN A C 1
ATOM 4535 O O . ASN A 1 279 ? 38.87141 70.51173 40.42464 1.000 8.44163 279 ASN A O 1
ATOM 4546 N N . LEU A 1 280 ? 39.03894 72.38962 39.18747 1.000 8.77597 280 LEU A N 1
ATOM 4547 C CA . LEU A 1 280 ? 40.17501 71.90377 38.41241 1.000 9.15220 280 LEU A CA 1
ATOM 4548 C C . LEU A 1 280 ? 41.27355 71.31329 39.28964 1.000 8.33886 280 LEU A C 1
ATOM 4549 O O . LEU A 1 280 ? 41.80309 70.24611 38.98247 1.000 8.48605 280 LEU A O 1
ATOM 4565 N N . GLN A 1 281 ? 41.67302 72.00309 40.35976 1.000 9.49974 281 GLN A N 1
ATOM 4566 C CA . GLN A 1 281 ? 42.79138 71.48989 41.15024 1.000 8.79206 281 GLN A CA 1
ATOM 4567 C C . GLN A 1 281 ? 42.44675 70.15708 41.80032 1.000 7.82701 281 GLN A C 1
ATOM 4568 O O . GLN A 1 281 ? 43.29490 69.26456 41.88539 1.000 8.19813 281 GLN A O 1
ATOM 4582 N N . ASP A 1 282 ? 41.21088 70.00488 42.27352 1.000 7.95559 282 ASP A N 1
ATOM 4583 C CA . ASP A 1 282 ? 40.78258 68.70911 42.79067 1.000 7.86488 282 ASP A CA 1
ATOM 4584 C C . ASP A 1 282 ? 40.82355 67.63328 41.71902 1.000 7.81670 282 ASP A C 1
ATOM 4585 O O . ASP A 1 282 ? 41.17943 66.48346 42.00492 1.000 7.77044 282 ASP A O 1
ATOM 4594 N N . ARG A 1 283 ? 40.43730 67.97455 40.48698 1.000 7.49040 283 ARG A N 1
ATOM 4595 C CA A ARG A 1 283 ? 40.46548 66.98900 39.41155 0.550 7.10164 283 ARG A CA 1
ATOM 4596 C CA B ARG A 1 283 ? 40.46643 66.99269 39.40779 0.450 7.13395 283 ARG A CA 1
ATOM 4597 C C . ARG A 1 283 ? 41.89887 66.59408 39.06381 1.000 7.01802 283 ARG A C 1
ATOM 4598 O O . ARG A 1 283 ? 42.16797 65.42549 38.74972 1.000 7.55380 283 ARG A O 1
ATOM 4639 N N . ILE A 1 284 ? 42.83142 67.55029 39.10670 1.000 7.05537 284 ILE A N 1
ATOM 4640 C CA . ILE A 1 284 ? 44.24726 67.25164 38.87036 1.000 8.02305 284 ILE A CA 1
ATOM 4641 C C . ILE A 1 284 ? 44.75982 66.29152 39.93185 1.000 7.72897 284 ILE A C 1
ATOM 4642 O O . ILE A 1 284 ? 45.37332 65.25910 39.62971 1.000 7.73615 284 ILE A O 1
ATOM 4658 N N . ASN A 1 285 ? 44.49911 66.62200 41.19939 1.000 7.81339 285 ASN A N 1
ATOM 4659 C CA . ASN A 1 285 ? 44.98742 65.79494 42.29722 1.000 8.03156 285 ASN A CA 1
ATOM 4660 C C . ASN A 1 285 ? 44.37471 64.40609 42.25456 1.000 7.83540 285 ASN A C 1
ATOM 4661 O O . ASN A 1 285 ? 45.06593 63.40062 42.44337 1.000 7.65880 285 ASN A O 1
ATOM 4672 N N . PHE A 1 286 ? 43.07375 64.33327 41.98037 1.000 6.89255 286 PHE A N 1
ATOM 4673 C CA . PHE A 1 286 ? 42.40661 63.04996 41.81526 1.000 7.02200 286 PHE A CA 1
ATOM 4674 C C . PHE A 1 286 ? 43.06048 62.21557 40.72932 1.000 6.94870 286 PHE A C 1
ATOM 4675 O O . PHE A 1 286 ? 43.34105 61.02498 40.92150 1.000 7.14936 286 PHE A O 1
ATOM 4692 N N . THR A 1 287 ? 43.27474 62.81785 39.56467 1.000 6.60435 287 THR A N 1
ATOM 4693 C CA . THR A 1 287 ? 43.73906 62.07410 38.39737 1.000 6.50350 287 THR A CA 1
ATOM 4694 C C . THR A 1 287 ? 45.16062 61.58569 38.60293 1.000 7.34050 287 THR A C 1
ATOM 4695 O O . THR A 1 287 ? 45.47809 60.42512 38.30234 1.000 7.50312 287 THR A O 1
ATOM 4706 N N . LYS A 1 288 ? 46.01525 62.43551 39.15950 1.000 7.11864 288 LYS A N 1
ATOM 4707 C CA A LYS A 1 288 ? 47.37797 62.02530 39.48067 0.510 8.09990 288 LYS A CA 1
ATOM 4708 C CA B LYS A 1 288 ? 47.37367 62.00429 39.45498 0.490 8.12254 288 LYS A CA 1
ATOM 4709 C C . LYS A 1 288 ? 47.37227 60.85955 40.46391 1.000 7.80280 288 LYS A C 1
ATOM 4710 O O . LYS A 1 288 ? 48.03961 59.84163 40.25774 1.000 8.05573 288 LYS A O 1
ATOM 4747 N N . PHE A 1 289 ? 46.61254 61.00062 41.55423 1.000 6.89155 289 PHE A N 1
ATOM 4748 C CA . PHE A 1 289 ? 46.55761 59.94786 42.56103 1.000 7.02039 289 PHE A CA 1
ATOM 4749 C C . PHE A 1 289 ? 46.02604 58.65141 41.96971 1.000 7.38060 289 PHE A C 1
ATOM 4750 O O . PHE A 1 289 ? 46.56353 57.56672 42.21844 1.000 7.62209 289 PHE A O 1
ATOM 4767 N N . TYR A 1 290 ? 44.93247 58.75041 41.21874 1.000 6.69592 290 TYR A N 1
ATOM 4768 C CA . TYR A 1 290 ? 44.27188 57.57844 40.65455 1.000 6.30287 290 TYR A CA 1
ATOM 4769 C C . TYR A 1 290 ? 45.20929 56.82165 39.72985 1.000 6.46103 290 TYR A C 1
ATOM 4770 O O . TYR A 1 290 ? 45.40687 55.60985 39.87725 1.000 6.88646 290 TYR A O 1
ATOM 4788 N N . VAL A 1 291 ? 45.80327 57.51889 38.76569 1.000 6.79208 291 VAL A N 1
ATOM 4789 C CA . VAL A 1 291 ? 46.66781 56.83858 37.81015 1.000 7.08771 291 VAL A CA 1
ATOM 4790 C C . VAL A 1 291 ? 47.91442 56.30687 38.50299 1.000 7.93472 291 VAL A C 1
ATOM 4791 O O . VAL A 1 291 ? 48.39566 55.21684 38.17540 1.000 8.01943 291 VAL A O 1
ATOM 4804 N N . SER A 1 292 ? 48.48264 57.05759 39.45314 1.000 8.34301 292 SER A N 1
ATOM 4805 C CA A SER A 1 292 ? 49.63708 56.56406 40.20513 0.380 8.67763 292 SER A CA 1
ATOM 4806 C CA B SER A 1 292 ? 49.64160 56.54534 40.17739 0.620 8.47400 292 SER A CA 1
ATOM 4807 C C . SER A 1 292 ? 49.31422 55.24179 40.89369 1.000 8.42879 292 SER A C 1
ATOM 4808 O O . SER A 1 292 ? 50.10106 54.28305 40.85918 1.000 9.25945 292 SER A O 1
ATOM 4823 N N . THR A 1 293 ? 48.17271 55.19223 41.56849 1.000 7.70731 293 THR A N 1
ATOM 4824 C CA . THR A 1 293 ? 47.77902 53.99987 42.30871 1.000 8.58783 293 THR A CA 1
ATOM 4825 C C . THR A 1 293 ? 47.56074 52.82655 41.36390 1.000 8.35815 293 THR A C 1
ATOM 4826 O O . THR A 1 293 ? 48.03803 51.71507 41.61643 1.000 9.17030 293 THR A O 1
ATOM 4837 N N . ALA A 1 294 ? 46.82223 53.04490 40.27338 1.000 7.94430 294 ALA A N 1
ATOM 4838 C CA . ALA A 1 294 ? 46.59650 51.97860 39.29759 1.000 7.46785 294 ALA A CA 1
ATOM 4839 C C . ALA A 1 294 ? 47.91182 51.48026 38.70447 1.000 7.84691 294 ALA A C 1
ATOM 4840 O O . ALA A 1 294 ? 48.10364 50.27120 38.50597 1.000 8.55039 294 ALA A O 1
ATOM 4847 N N . THR A 1 295 ? 48.81600 52.39986 38.37591 1.000 7.88372 295 THR A N 1
ATOM 4848 C CA . THR A 1 295 ? 50.08275 52.02906 37.75765 1.000 8.81151 295 THR A CA 1
ATOM 4849 C C . THR A 1 295 ? 50.91657 51.17456 38.70343 1.000 9.54483 295 THR A C 1
ATOM 4850 O O . THR A 1 295 ? 51.65596 50.29584 38.24986 1.000 10.16930 295 THR A O 1
ATOM 4861 N N . ALA A 1 296 ? 50.80980 51.40796 40.01576 1.000 9.60959 296 ALA A N 1
ATOM 4862 C CA . ALA A 1 296 ? 51.52715 50.59059 40.99405 1.000 10.78047 296 ALA A CA 1
ATOM 4863 C C . ALA A 1 296 ? 51.15296 49.11812 40.89284 1.000 12.38849 296 ALA A C 1
ATOM 4864 O O . ALA A 1 296 ? 51.95750 48.25094 41.27303 1.000 14.00690 296 ALA A O 1
ATOM 4871 N N . TYR A 1 297 ? 49.95166 48.80989 40.39691 1.000 10.69852 297 TYR A N 1
ATOM 4872 C CA . TYR A 1 297 ? 49.47681 47.43865 40.21903 1.000 11.98549 297 TYR A CA 1
ATOM 4873 C C . TYR A 1 297 ? 49.34354 47.05508 38.74653 1.000 11.61708 297 TYR A C 1
ATOM 4874 O O . TYR A 1 297 ? 48.65907 46.07682 38.41791 1.000 13.21079 297 TYR A O 1
ATOM 4892 N N . GLY A 1 298 ? 50.01499 47.78835 37.85911 1.000 11.13199 298 GLY A N 1
ATOM 4893 C CA . GLY A 1 298 ? 50.06293 47.42895 36.45345 1.000 11.14502 298 GLY A CA 1
ATOM 4894 C C . GLY A 1 298 ? 48.75873 47.57088 35.70372 1.000 9.22147 298 GLY A C 1
ATOM 4895 O O . GLY A 1 298 ? 48.56407 46.89073 34.68849 1.000 10.47181 298 GLY A O 1
ATOM 4899 N N . MET A 1 299 ? 47.87060 48.46282 36.14892 1.000 8.15718 299 MET A N 1
ATOM 4900 C CA A MET A 1 299 ? 46.56372 48.59674 35.53373 0.710 7.73871 299 MET A CA 1
ATOM 4901 C CA B MET A 1 299 ? 46.55385 48.59903 35.54364 0.290 7.75921 299 MET A CA 1
ATOM 4902 C C . MET A 1 299 ? 46.49852 49.83769 34.65968 1.000 7.79899 299 MET A C 1
ATOM 4903 O O . MET A 1 299 ? 46.53671 50.96218 35.19304 1.000 8.17279 299 MET A O 1
ATOM 4930 N N . PRO A 1 300 ? 46.37612 49.70235 33.34352 1.000 7.88187 300 PRO A N 1
ATOM 4931 C CA . PRO A 1 300 ? 46.18238 50.89378 32.51110 1.000 8.56760 300 PRO A CA 1
ATOM 4932 C C . PRO A 1 300 ? 44.83059 51.52636 32.79469 1.000 8.05514 300 PRO A C 1
ATOM 4933 O O . PRO A 1 300 ? 43.85302 50.84349 33.12687 1.000 8.57412 300 PRO A O 1
ATOM 4944 N N . CYS A 1 301 ? 44.78810 52.85738 32.67641 1.000 7.36058 301 CYS A N 1
ATOM 4945 C CA . CYS A 1 301 ? 43.59774 53.65630 32.92919 1.000 7.74267 301 CYS A CA 1
ATOM 4946 C C . CYS A 1 301 ? 43.15680 54.35952 31.65515 1.000 8.04794 301 CYS A C 1
ATOM 4947 O O . CYS A 1 301 ? 43.96537 55.00422 30.98629 1.000 9.34772 301 CYS A O 1
ATOM 4955 N N . LEU A 1 302 ? 41.88031 54.22699 31.32207 1.000 6.53255 302 LEU A N 1
ATOM 4956 C CA . LEU A 1 302 ? 41.31029 54.82208 30.12155 1.000 7.21421 302 LEU A CA 1
ATOM 4957 C C . LEU A 1 302 ? 40.24754 55.84130 30.51350 1.000 7.11835 302 LEU A C 1
ATOM 4958 O O . LEU A 1 302 ? 39.18753 55.47179 31.01974 1.000 7.53034 302 LEU A O 1
ATOM 4974 N N . TRP A 1 303 ? 40.52187 57.12152 30.28082 1.000 6.63322 303 TRP A N 1
ATOM 4975 C CA . TRP A 1 303 ? 39.57693 58.18410 30.61158 1.000 7.11911 303 TRP A CA 1
ATOM 4976 C C . TRP A 1 303 ? 38.34953 58.11250 29.70617 1.000 6.94997 303 TRP A C 1
ATOM 4977 O O . TRP A 1 303 ? 38.46378 57.92062 28.49610 1.000 7.42365 303 TRP A O 1
ATOM 4998 N N . TRP A 1 304 ? 37.17007 58.29271 30.30492 1.000 6.18753 304 TRP A N 1
ATOM 4999 C CA . TRP A 1 304 ? 35.91417 58.35996 29.54135 1.000 6.38083 304 TRP A CA 1
ATOM 5000 C C . TRP A 1 304 ? 35.69524 59.77575 29.02258 1.000 6.49222 304 TRP A C 1
ATOM 5001 O O . TRP A 1 304 ? 35.32533 60.66798 29.78139 1.000 7.39383 304 TRP A O 1
ATOM 5022 N N . ASP A 1 305 ? 35.90870 59.98216 27.72634 1.000 6.51447 305 ASP A N 1
ATOM 5023 C CA . ASP A 1 305 ? 35.81661 61.30359 27.10077 1.000 6.77262 305 ASP A CA 1
ATOM 5024 C C . ASP A 1 305 ? 34.57228 61.37386 26.22276 1.000 6.73710 305 ASP A C 1
ATOM 5025 O O . ASP A 1 305 ? 34.55073 60.84916 25.11110 1.000 7.84367 305 ASP A O 1
ATOM 5034 N N . ASN A 1 306 ? 33.52782 62.03037 26.73314 1.000 7.19137 306 ASN A N 1
ATOM 5035 C CA . ASN A 1 306 ? 32.28245 62.17236 25.98956 1.000 7.90776 306 ASN A CA 1
ATOM 5036 C C . ASN A 1 306 ? 32.17492 63.47577 25.19022 1.000 7.71238 306 ASN A C 1
ATOM 5037 O O . ASN A 1 306 ? 31.11630 63.74267 24.60352 1.000 8.66642 306 ASN A O 1
ATOM 5048 N N . ASN A 1 307 ? 33.24316 64.26653 25.11675 1.000 7.62296 307 ASN A N 1
ATOM 5049 C CA . ASN A 1 307 ? 33.25015 65.52456 24.36394 1.000 8.37912 307 ASN A CA 1
ATOM 5050 C C . ASN A 1 307 ? 32.24110 66.53333 24.90235 1.000 8.99946 307 ASN A C 1
ATOM 5051 O O . ASN A 1 307 ? 31.83858 67.45200 24.17629 1.000 9.54994 307 ASN A O 1
ATOM 5062 N N . ASN A 1 308 ? 31.84365 66.43637 26.17338 1.000 9.11460 308 ASN A N 1
ATOM 5063 C CA . ASN A 1 308 ? 30.91746 67.39131 26.77748 1.000 9.08854 308 ASN A CA 1
ATOM 5064 C C . ASN A 1 308 ? 31.69835 68.45646 27.53987 1.000 10.01344 308 ASN A C 1
ATOM 5065 O O . ASN A 1 308 ? 32.34085 68.15610 28.55553 1.000 10.86689 308 ASN A O 1
ATOM 5076 N N . PHE A 1 309 ? 31.65446 69.68957 27.02984 1.000 10.78277 309 PHE A N 1
ATOM 5077 C CA . PHE A 1 309 ? 32.26421 70.86478 27.64386 1.000 12.37588 309 PHE A CA 1
ATOM 5078 C C . PHE A 1 309 ? 31.21287 71.89142 28.03302 1.000 13.43683 309 PHE A C 1
ATOM 5079 O O . PHE A 1 309 ? 31.55820 73.04257 28.33918 1.000 16.21037 309 PHE A O 1
ATOM 5096 N N . GLY A 1 310 ? 29.94345 71.50133 28.04080 1.000 12.70341 310 GLY A N 1
ATOM 5097 C CA . GLY A 1 310 ? 28.85694 72.40141 28.34497 1.000 14.98779 310 GLY A CA 1
ATOM 5098 C C . GLY A 1 310 ? 28.58583 72.48468 29.82909 1.000 17.18709 310 GLY A C 1
ATOM 5099 O O . GLY A 1 310 ? 29.36331 72.02174 30.66654 1.000 18.20957 310 GLY A O 1
ATOM 5103 N N . SER A 1 311 ? 27.42492 73.04831 30.14539 1.000 18.76340 311 SER A N 1
ATOM 5104 C CA . SER A 1 311 ? 27.07850 73.40625 31.51004 1.000 22.56552 311 SER A CA 1
ATOM 5105 C C . SER A 1 311 ? 26.29809 72.31929 32.22958 1.000 23.92721 311 SER A C 1
ATOM 5106 O O . SER A 1 311 ? 26.14930 72.39942 33.45458 1.000 28.47799 311 SER A O 1
ATOM 5114 N N . THR A 1 312 ? 25.78649 71.32584 31.50623 1.000 19.83849 312 THR A N 1
ATOM 5115 C CA . THR A 1 312 ? 24.92392 70.30419 32.07803 1.000 20.76334 312 THR A CA 1
ATOM 5116 C C . THR A 1 312 ? 25.46739 68.92105 31.74954 1.000 16.67811 312 THR A C 1
ATOM 5117 O O . THR A 1 312 ? 26.34521 68.74721 30.90145 1.000 15.04775 312 THR A O 1
ATOM 5128 N N . GLY A 1 313 ? 24.93681 67.92998 32.45044 1.000 16.30251 313 GLY A N 1
ATOM 5129 C CA . GLY A 1 313 ? 25.26535 66.55302 32.17492 1.000 15.12348 313 GLY A CA 1
ATOM 5130 C C . GLY A 1 313 ? 26.60258 66.14085 32.77513 1.000 12.79832 313 GLY A C 1
ATOM 5131 O O . GLY A 1 313 ? 27.12123 66.76857 33.70037 1.000 15.29991 313 GLY A O 1
ATOM 5135 N N . GLU A 1 314 ? 27.14080 65.03447 32.27315 1.000 12.11063 314 GLU A N 1
ATOM 5136 C CA . GLU A 1 314 ? 28.42056 64.50656 32.74133 1.000 11.61751 314 GLU A CA 1
ATOM 5137 C C . GLU A 1 314 ? 29.51393 65.27283 32.01017 1.000 10.47211 314 GLU A C 1
ATOM 5138 O O . GLU A 1 314 ? 29.71489 65.09492 30.80251 1.000 9.56507 314 GLU A O 1
ATOM 5150 N N . ARG A 1 315 ? 30.20344 66.15952 32.72397 1.000 10.79035 315 ARG A N 1
ATOM 5151 C CA . ARG A 1 315 ? 31.17596 67.06815 32.10907 1.000 9.59296 315 ARG A CA 1
ATOM 5152 C C . ARG A 1 315 ? 32.53281 66.37234 32.13979 1.000 8.63614 315 ARG A C 1
ATOM 5153 O O . ARG A 1 315 ? 33.34566 66.55595 33.05634 1.000 9.80155 315 ARG A O 1
ATOM 5174 N N . LEU A 1 316 ? 32.78257 65.55685 31.11682 1.000 10.23255 316 LEU A N 1
ATOM 5175 C CA . LEU A 1 316 ? 33.90920 64.63255 31.09494 1.000 9.46835 316 LEU A CA 1
ATOM 5176 C C . LEU A 1 316 ? 34.81225 64.85204 29.88992 1.000 9.51773 316 LEU A C 1
ATOM 5177 O O . LEU A 1 316 ? 35.70493 64.04229 29.62670 1.000 9.60812 316 LEU A O 1
ATOM 5193 N N . GLY A 1 317 ? 34.60791 65.92652 29.13440 1.000 9.79469 317 GLY A N 1
ATOM 5194 C CA . GLY A 1 317 ? 35.43181 66.15730 27.95970 1.000 9.73722 317 GLY A CA 1
ATOM 5195 C C . GLY A 1 317 ? 36.88147 66.46596 28.31069 1.000 8.79774 317 GLY A C 1
ATOM 5196 O O . GLY A 1 317 ? 37.17216 67.19402 29.26523 1.000 9.74892 317 GLY A O 1
ATOM 5200 N N . LEU A 1 318 ? 37.80071 65.90606 27.51901 1.000 8.45765 318 LEU A N 1
ATOM 5201 C CA . LEU A 1 318 ? 39.20078 66.31473 27.52871 1.000 7.93351 318 LEU A CA 1
ATOM 5202 C C . LEU A 1 318 ? 39.64427 66.85921 26.18293 1.000 8.31729 318 LEU A C 1
ATOM 5203 O O . LEU A 1 318 ? 40.25901 67.93518 26.12168 1.000 9.45750 318 LEU A O 1
ATOM 5219 N N . LEU A 1 319 ? 39.36800 66.13178 25.10497 1.000 8.48904 319 LEU A N 1
ATOM 5220 C CA . LEU A 1 319 ? 39.63902 66.58132 23.74515 1.000 8.67433 319 LEU A CA 1
ATOM 5221 C C . LEU A 1 319 ? 38.39170 67.26561 23.19799 1.000 8.62354 319 LEU A C 1
ATOM 5222 O O . LEU A 1 319 ? 37.33636 66.63831 23.06825 1.000 8.94153 319 LEU A O 1
ATOM 5238 N N . ASN A 1 320 ? 38.49338 68.55781 22.90324 1.000 8.56824 320 ASN A N 1
ATOM 5239 C CA . ASN A 1 320 ? 37.39892 69.25142 22.23426 1.000 10.45634 320 ASN A CA 1
ATOM 5240 C C . ASN A 1 320 ? 37.44647 68.83171 20.76852 1.000 11.22682 320 ASN A C 1
ATOM 5241 O O . ASN A 1 320 ? 38.35319 69.23258 20.03148 1.000 11.39927 320 ASN A O 1
ATOM 5252 N N . ARG A 1 321 ? 36.48025 68.02522 20.33379 1.000 10.53299 321 ARG A N 1
ATOM 5253 C CA . ARG A 1 321 ? 36.53961 67.45625 18.99420 1.000 11.23070 321 ARG A CA 1
ATOM 5254 C C . ARG A 1 321 ? 36.19891 68.45173 17.89660 1.000 12.54766 321 ARG A C 1
ATOM 5255 O O . ARG A 1 321 ? 36.45213 68.15638 16.72892 1.000 14.81168 321 ARG A O 1
ATOM 5276 N N . LYS A 1 322 ? 35.61904 69.60292 18.23366 1.000 13.15215 322 LYS A N 1
ATOM 5277 C CA . LYS A 1 322 ? 35.30686 70.59925 17.21779 1.000 15.40343 322 LYS A CA 1
ATOM 5278 C C . LYS A 1 322 ? 36.56993 71.24446 16.66626 1.000 15.02472 322 LYS A C 1
ATOM 5279 O O . LYS A 1 322 ? 36.64233 71.54010 15.47305 1.000 16.99336 322 LYS A O 1
ATOM 5298 N N . ASN A 1 323 ? 37.57709 71.47433 17.50883 1.000 13.73676 323 ASN A N 1
ATOM 5299 C CA . ASN A 1 323 ? 38.78221 72.17043 17.06042 1.000 15.12458 323 ASN A CA 1
ATOM 5300 C C . ASN A 1 323 ? 40.06685 71.47532 17.48843 1.000 13.47241 323 ASN A C 1
ATOM 5301 O O . ASN A 1 323 ? 41.16047 72.02181 17.26167 1.000 13.65938 323 ASN A O 1
ATOM 5312 N N . LEU A 1 324 ? 39.96428 70.27629 18.05857 1.000 12.03585 324 LEU A N 1
ATOM 5313 C CA . LEU A 1 324 ? 41.11226 69.41745 18.36007 1.000 13.53241 324 LEU A CA 1
ATOM 5314 C C . LEU A 1 324 ? 42.05044 70.04238 19.38698 1.000 12.71439 324 LEU A C 1
ATOM 5315 O O . LEU A 1 324 ? 43.27064 70.01053 19.24548 1.000 14.67957 324 LEU A O 1
ATOM 5331 N N . THR A 1 325 ? 41.47055 70.57388 20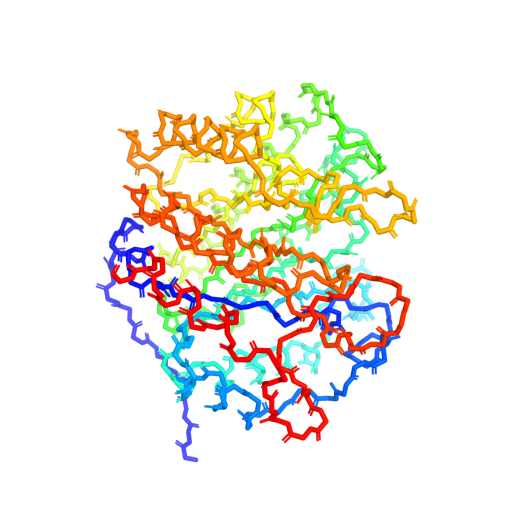.44516 1.000 12.19624 325 THR A N 1
ATOM 5332 C CA . THR A 1 325 ? 42.21858 71.22920 21.50224 1.000 12.39943 325 THR A CA 1
ATOM 5333 C C . THR A 1 325 ? 41.95296 70.53998 22.82916 1.000 10.47628 325 THR A C 1
ATOM 5334 O O . THR A 1 325 ? 41.00720 69.77557 22.98398 1.000 10.82622 325 THR A O 1
ATOM 5345 N N . PHE A 1 326 ? 42.80393 70.84089 23.80446 1.000 10.37546 326 PHE A N 1
ATOM 5346 C CA . PHE A 1 326 ? 42.66490 70.34875 25.17327 1.000 9.16569 326 PHE A CA 1
ATOM 5347 C C . PHE A 1 326 ? 42.45476 71.53731 26.09812 1.000 9.50055 326 PHE A C 1
ATOM 5348 O O . PHE A 1 326 ? 43.42291 72.21684 26.46245 1.000 10.42768 326 PHE A O 1
ATOM 5365 N N . PRO A 1 327 ? 41.22606 71.84126 26.51367 1.000 8.86574 327 PRO A N 1
ATOM 5366 C CA . PRO A 1 327 ? 41.03124 73.00541 27.39262 1.000 10.02056 327 PRO A CA 1
ATOM 5367 C C . PRO A 1 327 ? 41.54094 72.78569 28.80686 1.000 8.92967 327 PRO A C 1
ATOM 5368 O O . PRO A 1 327 ? 41.73920 73.75540 29.54046 1.000 9.84745 327 PRO A O 1
ATOM 5379 N N . TYR A 1 328 ? 41.72908 71.53239 29.20503 1.000 8.21440 328 TYR A N 1
ATOM 5380 C CA . TYR A 1 328 ? 42.22248 71.14820 30.53202 1.000 7.67603 328 TYR A CA 1
ATOM 5381 C C . TYR A 1 328 ? 43.49191 70.32444 30.33870 1.000 8.00887 328 TYR A C 1
ATOM 5382 O O . TYR A 1 328 ? 43.53596 69.12859 30.65724 1.000 8.94261 328 TYR A O 1
ATOM 5400 N N . PRO A 1 329 ? 44.55251 70.93426 29.79642 1.000 8.73813 329 PRO A N 1
ATOM 5401 C CA . PRO A 1 329 ? 45.78354 70.15778 29.56804 1.000 8.65349 329 PRO A CA 1
ATOM 5402 C C . PRO A 1 329 ? 46.36315 69.61259 30.85726 1.000 9.07695 329 PRO A C 1
ATOM 5403 O O . PRO A 1 329 ? 47.07028 68.58580 30.83393 1.000 9.17638 329 PRO A O 1
ATOM 5414 N N . GLU A 1 330 ? 46.04308 70.24728 31.99177 1.000 8.36083 330 GLU A N 1
ATOM 5415 C CA . GLU A 1 330 ? 46.54321 69.79626 33.28071 1.000 8.65508 330 GLU A CA 1
ATOM 5416 C C . GLU A 1 330 ? 46.07371 68.38670 33.59629 1.000 8.63220 330 GLU A C 1
ATOM 5417 O O . GLU A 1 330 ? 46.73729 67.66273 34.34224 1.000 8.42534 330 GLU A O 1
ATOM 5429 N N . LEU A 1 331 ? 44.92091 67.97051 33.07596 1.000 8.33357 331 LEU A N 1
ATOM 5430 C CA . LEU A 1 331 ? 44.42335 66.63627 33.37527 1.000 7.99388 331 LEU A CA 1
ATOM 5431 C C . LEU A 1 331 ? 45.16432 65.58412 32.56860 1.000 8.37815 331 LEU A C 1
ATOM 5432 O O . LEU A 1 331 ? 45.39674 64.46971 33.05409 1.000 8.99726 331 LEU A O 1
ATOM 5448 N N . VAL A 1 332 ? 45.51676 65.89968 31.32364 1.000 8.62513 332 VAL A N 1
ATOM 5449 C CA . VAL A 1 332 ? 46.36651 65.00050 30.55591 1.000 8.76614 332 VAL A CA 1
ATOM 5450 C C . VAL A 1 332 ? 47.72540 64.88724 31.22945 1.000 8.63178 332 VAL A C 1
ATOM 5451 O O . VAL A 1 332 ? 48.28957 63.79211 31.37421 1.000 10.10668 332 VAL A O 1
ATOM 5464 N N . GLN A 1 333 ? 48.27721 66.02009 31.66810 1.000 8.86609 333 GLN A N 1
ATOM 5465 C CA . GLN A 1 333 ? 49.56949 65.98905 32.33713 1.000 9.21658 333 GLN A CA 1
ATOM 5466 C C . GLN A 1 333 ? 49.49741 65.20230 33.64043 1.000 9.10017 333 GLN A C 1
ATOM 5467 O O . GLN A 1 333 ? 50.46766 64.53618 34.01414 1.000 9.75188 333 GLN A O 1
ATOM 5481 N N . ALA A 1 334 ? 48.36553 65.26539 34.34608 1.000 8.28240 334 ALA A N 1
ATOM 5482 C CA . ALA A 1 334 ? 48.20849 64.49884 35.58126 1.000 8.41170 334 ALA A CA 1
ATOM 5483 C C . ALA A 1 334 ? 48.25374 63.00353 35.31117 1.000 8.69906 334 ALA A C 1
ATOM 5484 O O . ALA A 1 334 ? 48.81307 62.23921 36.11087 1.000 8.78092 334 ALA A O 1
ATOM 5491 N N . MET A 1 335 ? 47.65233 62.55745 34.20038 1.000 8.04985 335 MET A N 1
ATOM 5492 C CA . MET A 1 335 ? 47.75184 61.15268 33.82789 1.000 8.30696 335 MET A CA 1
ATOM 5493 C C . MET A 1 335 ? 49.19590 60.76772 33.56344 1.000 9.63283 335 MET A C 1
ATOM 5494 O O . MET A 1 335 ? 49.66582 59.72569 34.03632 1.000 10.31389 335 MET A O 1
ATOM 5508 N N . LYS A 1 336 ? 49.92458 61.60925 32.82592 1.000 9.88852 336 LYS A N 1
ATOM 5509 C CA . LYS A 1 336 ? 51.32877 61.33178 32.55998 1.000 11.46964 336 LYS A CA 1
ATOM 5510 C C . LYS A 1 336 ? 52.13087 61.30065 33.84590 1.000 12.38139 336 LYS A C 1
ATOM 5511 O O . LYS A 1 336 ? 52.98960 60.42898 34.03743 1.000 13.30325 336 LYS A O 1
ATOM 5531 N N . ASP A 1 337 ? 51.87503 62.25294 34.74262 1.000 12.51316 337 ASP A N 1
ATOM 5532 C CA . ASP A 1 337 ? 52.63998 62.31172 35.97646 1.000 14.18629 337 ASP A CA 1
ATOM 5533 C C . ASP A 1 337 ? 52.33294 61.11777 36.86824 1.000 13.91292 337 ASP A C 1
ATOM 5534 O O . ASP A 1 337 ? 53.22293 60.63084 37.57442 1.000 15.49236 337 ASP A O 1
ATOM 5543 N N . GLY A 1 338 ? 51.09819 60.61647 36.83825 1.000 11.62009 338 GLY A N 1
ATOM 5544 C CA . GLY A 1 338 ? 50.77762 59.43230 37.61183 1.000 11.70332 338 GLY A CA 1
ATOM 5545 C C . GLY A 1 338 ? 51.37631 58.17246 37.02670 1.000 12.34529 338 GLY A C 1
ATOM 5546 O O . GLY A 1 338 ? 51.76109 57.26296 37.76546 1.000 13.46988 338 GLY A O 1
ATOM 5550 N N . PHE A 1 339 ? 51.45870 58.10487 35.69191 1.000 12.38098 339 PHE A N 1
ATOM 5551 C CA . PHE A 1 339 ? 51.96741 56.92200 35.01238 1.000 13.81630 339 PHE A CA 1
ATOM 5552 C C . PHE A 1 339 ? 53.48600 56.81593 35.09324 1.000 16.40206 339 PHE A C 1
ATOM 5553 O O . PHE A 1 339 ? 54.02151 55.72573 35.28263 1.000 17.78081 339 PHE A O 1
ATOM 5570 N N . ASN A 1 340 ? 54.19538 57.92645 34.93811 1.000 19.25915 340 ASN A N 1
ATOM 5571 C CA . ASN A 1 340 ? 55.65064 57.85745 34.80833 1.000 26.04672 340 ASN A CA 1
ATOM 5572 C C . ASN A 1 340 ? 56.34545 57.99268 36.15008 1.000 29.65677 340 ASN A C 1
ATOM 5573 O O . ASN A 1 340 ? 55.69978 58.00230 37.19000 1.000 30.50344 340 ASN A O 1
#

Solvent-accessible surface area: 13069 Å² total; per-residue (Å²): 156,114,112,56,45,75,104,44,86,44,50,63,5,87,62,6,4,150,39,0,80,13,0,1,0,1,0,40,0,2,1,1,78,59,19,21,71,38,105,70,11,50,84,2,57,84,142,9,0,49,28,0,79,93,18,35,2,22,0,0,0,0,0,0,31,0,29,88,36,51,99,77,107,87,55,48,6,45,95,72,22,11,44,53,0,39,56,0,0,22,34,0,10,41,22,86,0,0,0,0,0,0,0,4,48,3,168,1,7,18,62,0,7,81,93,70,47,84,59,1,28,73,19,0,38,43,0,0,46,44,0,0,65,78,0,71,61,2,3,4,23,0,0,0,0,0,0,0,24,0,25,39,116,125,44,109,114,12,60,90,79,27,22,69,0,2,17,60,0,0,40,111,0,1,68,34,0,36,90,26,20,111,24,0,53,121,0,4,0,0,0,0,0,3,4,0,14,9,70,127,83,12,2,59,25,20,96,29,13,165,27,134,21,4,0,0,0,0,14,1,28,20,24,121,76,2,0,34,30,87,48,136,89,28,68,55,90,28,28,132,82,28,20,61,76,0,41,135,8,0,136,34,0,21,78,26,6,25,142,141,46,45,6,0,0,0,0,9,0,0,0,1,16,36,122,12,57,117,32,2,34,79,0,0,84,62,0,6,40,13,0,44,77,41,46,3,8,6,0,0,19,0,9,27,41,61,38,103,107,35,71,49,0,2,1,0,37,6,193,90,56,59,44,61,53,74,69,0,11,89,3,2,58,70,6,60,140

B-factor: mean 13.62, std 7.44, range [5.6, 58.64]

InterPro domains:
  IPR001547 Glycoside hydrolase, family 5 [PF00150] (567-842)
  IPR002105 Dockerin type I repeat [PF00404] (1014-1067)
  IPR002105 Dockerin type I repeat [PS00448] (1016-1035)
  IPR016134 Dockerin domain [PS51766] (1010-1067)
  IPR017853 Glycoside hydrolase superfamily [SSF51445] (548-873)
  IPR018087 Glycoside hydrolase, family 5, conserved site [PS00659] (678-687)
  IPR018247 EF-Hand 1, calcium-binding site [PS00018] (1048-1060)
  IPR036439 Dockerin domain superfamily [G3DSA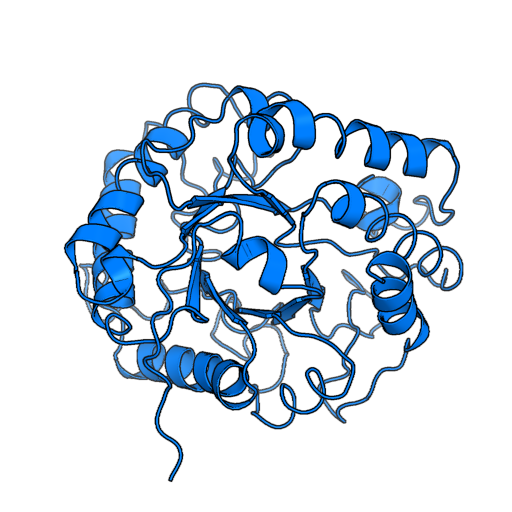:1.10.1330.10] (1012-1067)
  IPR036439 Dockerin domain superfamily [SSF63446] (1011-1067)
  IPR040877 Carbohydrate binding module 65 domain 1 [PF18259] (887-1004)
  IPR050386 Glycosyl Hydrolase 5 (Cellulase A) [PTHR31297] (559-841)

Radius of gyration: 18.67 Å; Cα contacts (8 Å, |Δi|>4): 708; chains: 1; bounding box: 40×45×52 Å

Foldseek 3Di:
DDDFDQAEPLDFLLVLLLPQAAAAEQPCAQQPVPHRCNSPDDQDDLVLLVLVVVLPHAEYEYEHAFVVAAPDPQSHGDPVSLVSVVVVCCSRVVSVGAYEYEHEPHVQLQVLAPVCLVVSLSNLLVNLLVNLLVCVRGYQSYEYESYQARHHHPPQPDDLRSQVSLQVSQQSSLVSSLVSDDCSVRHEYERAFHGLALDVVSLVSHDHHPDRRYAYEHADQPPCQFAFDPDPPTDPAQDDVRLVVLLVSLVVCLVRALVVPHHYENQEYGRFDPVRLVRRLVVLLSNLLSCLVSSYHHYYYANLACDDDDRRRHQANVVVGDGPNSSNSVSNVNSND

Secondary structure (DSSP, 8-state):
------------HHHHHHTT-EEEEETTSTTSTTSTTTTSPPPP-HHHHHHHHHHT--EEEE----TTSB-SSS-PBPHHHHHHHHHHHHHHHTTT-EEEEE--S-GGGGB-SGGGHHHHHHHHHHHHHHHHHHTTT--TTEEEES-SS--BTTBSS--HHHHHHHHHHHHHHHHHHHHT-GGGGTS-EEEE-GGG--SHHHHHH----S-SSEEEEEE---SHHHHT--STT------HHHHHHHHHHHHHHHHHTGGGT--EEEEEE----SS-HHHHHHHHHHHHHHHHHTT--EEEEE----SSSS-----SBTTTTB-S-HHHHHHHHHHH-

Sequence (337 aa):
DYTHPTEMRGLSAMMDLVKDMKIIGWNLGNTLESVGGETGWGNPVTTKKMFFDTLKKAAGFNTVRIPVRWDENYIDANNYTIDPAYMARVETVVNYALANDMYAIVNIHHNKKFQGQFDEAHKAAIINEGTIVWTQIANHFKKDYSDKLIFDTINQPRHEEDWVGTSSEYFNNVLNEYNAKKKIVPVIRATGENNAKRLIMVPTYCASSDYYPKVAGMMVVPNDPNVAVSIHAYIPYNLALNIAPGTPTTTFGDADAAFIDKTFFRMMLNNTFVKKGIPVIIGQFAITDKDNLQDRRINFTKKFYVSSTATAYGMMPCLWWDNNNFGSTGERLGLLNRKNLTFPYPELVQAMKDGFN

Organism: Clostridium cellulovorans (strain ATCC 35296 / DSM 3052 / OCM 3 / 743B) (NCBI:txid573061)

Nearest PDB structures (foldseek):
  6ui3-assembly1_A  TM=1.003E+00  e=2.207E-72  Clostridium cellulovorans
  6mq4-assembly1_A  TM=9.558E-01  e=6.697E-40  Acetivibrio cellulolyticus
  6pz7-assembly1_A  TM=9.551E-01  e=5.374E-39  Clostridium acetobutylicum ATCC 824
  3ays-assembly1_A  TM=9.691E-01  e=8.966E-37  Piromyces rhizinflatus
  6xsu-assembly2_B  TM=9.611E-01  e=2.728E-37  Ruminococcus flavefaciens